Protein AF-A0ABD7HHT3-F1 (afdb_monomer)

Nearest PDB structures (foldseek):
  8saj-assembly1_A  TM=7.761E-01  e=4.685E-16  Mycobacterium phage Adjutor
  8giu-assembly1_E  TM=7.818E-01  e=4.255E-15  Mycobacterium phage Patience
  8saj-assembly1_G  TM=7.677E-01  e=6.281E-15  Mycobacterium phage Adjutor
  8giu-assembly1_G  TM=7.739E-01  e=6.100E-12  Mycobacterium phage Patience
  2fs3-assembly1_A-60  TM=5.285E-01  e=9.103E-02  Byrnievirus HK97

pLDDT: mean 80.89, std 10.07, range [38.22, 91.88]

Radius of gyration: 21.05 Å; Cα contacts (8 Å, |Δi|>4): 328; chains: 1; bounding box: 54×36×63 Å

Organism: NCBI:txid36809

Sequence (177 aa):
MNLIRVKGYGLDSLSQLLILANPVESELIQTWRSGKESRSGGPIAKHDFIPSVKAPPYLQPENIVGQPISGDYYGREVLGSYGPAWLLETSFVPAGYAAVVASGGPNSERNVVGMRELPNTAYQGLRTIPGNFQGYPLIDAFYQRSFGVGVRQRGAAVCLQVTAGSTYTAPTALIPV

Solvent-accessible surface area (backbone atoms only — not comparable to full-atom values): 10580 Å² total; per-residue (Å²): 110,66,80,25,43,80,68,68,34,53,75,49,95,66,31,42,32,37,35,42,19,8,64,76,57,40,58,57,53,62,68,32,38,51,83,34,56,70,40,95,95,41,65,65,30,87,41,46,45,46,60,12,73,69,40,80,93,75,90,70,97,62,85,80,92,69,83,66,48,72,31,60,58,97,89,37,65,27,52,22,31,51,69,84,27,35,36,30,71,37,81,89,38,53,83,56,33,38,36,40,36,24,38,42,55,90,91,31,86,62,16,29,64,37,83,35,80,48,91,53,68,90,44,44,60,82,36,79,43,61,26,94,41,86,92,42,52,74,50,76,45,45,78,46,70,58,74,42,74,43,82,65,31,77,59,23,46,47,80,44,71,67,64,95,65,94,70,88,73,80,87,81,78,76,86,83,133

Structure (mmCIF, N/CA/C/O backbone):
data_AF-A0ABD7HHT3-F1
#
_entry.id   AF-A0ABD7HHT3-F1
#
loop_
_atom_site.group_PDB
_atom_site.id
_atom_site.type_symbol
_atom_site.label_atom_id
_atom_site.label_alt_id
_atom_site.label_comp_id
_atom_site.label_asym_id
_atom_site.label_entity_id
_atom_site.label_seq_id
_atom_site.pdbx_PDB_ins_code
_atom_site.Cartn_x
_atom_site.Cartn_y
_atom_site.Cartn_z
_atom_site.occupancy
_atom_site.B_iso_or_equiv
_atom_site.auth_seq_id
_atom_site.auth_comp_id
_atom_site.auth_asym_id
_atom_site.auth_atom_id
_atom_site.pdbx_PDB_model_num
ATOM 1 N N . MET A 1 1 ? -2.065 2.705 11.630 1.00 76.06 1 MET A N 1
ATOM 2 C CA . MET A 1 1 ? -1.875 4.122 11.224 1.00 76.06 1 MET A CA 1
ATOM 3 C C . MET A 1 1 ? -0.875 4.861 12.110 1.00 76.06 1 MET A C 1
ATOM 5 O O . MET A 1 1 ? 0.132 5.313 11.581 1.00 76.06 1 MET A O 1
ATOM 9 N N . ASN A 1 2 ? -1.072 4.937 13.435 1.00 84.06 2 ASN A N 1
ATOM 10 C CA . ASN A 1 2 ? -0.130 5.639 14.330 1.00 84.06 2 ASN A CA 1
ATOM 11 C C . ASN A 1 2 ? 1.324 5.152 14.219 1.00 84.06 2 ASN A C 1
ATOM 13 O O . ASN A 1 2 ? 2.225 5.977 14.186 1.00 84.06 2 ASN A O 1
ATOM 17 N N . LEU A 1 3 ? 1.555 3.843 14.067 1.00 84.75 3 LEU A N 1
ATOM 18 C CA . LEU A 1 3 ? 2.906 3.280 13.897 1.00 84.75 3 LEU A CA 1
ATOM 19 C C . LEU A 1 3 ? 3.687 3.853 12.699 1.00 84.75 3 LEU A C 1
ATOM 21 O O . LEU A 1 3 ? 4.914 3.873 12.733 1.00 84.75 3 LEU A O 1
ATOM 25 N N . ILE A 1 4 ? 2.985 4.303 11.656 1.00 85.56 4 ILE A N 1
ATOM 26 C CA . ILE A 1 4 ? 3.577 4.926 10.463 1.00 85.56 4 ILE A CA 1
ATOM 27 C C . ILE A 1 4 ? 3.764 6.429 10.708 1.00 85.56 4 ILE A C 1
ATOM 29 O O . ILE A 1 4 ? 4.836 6.977 10.464 1.00 85.56 4 ILE A O 1
ATOM 33 N N . ARG A 1 5 ? 2.743 7.080 11.278 1.00 85.50 5 ARG A N 1
ATOM 34 C CA . ARG A 1 5 ? 2.739 8.525 11.550 1.00 85.50 5 ARG A CA 1
ATOM 35 C C . ARG A 1 5 ? 3.768 8.963 12.585 1.00 85.50 5 ARG A C 1
ATOM 37 O O . ARG A 1 5 ? 4.398 9.993 12.397 1.00 85.50 5 ARG A O 1
ATOM 44 N N . VAL A 1 6 ? 3.997 8.172 13.635 1.00 86.81 6 VAL A N 1
ATOM 45 C CA . VAL A 1 6 ? 5.037 8.453 14.648 1.00 86.81 6 VAL A CA 1
ATOM 46 C C . VAL A 1 6 ? 6.437 8.485 14.023 1.00 86.81 6 VAL A C 1
ATOM 48 O O . VAL A 1 6 ? 7.320 9.169 14.524 1.00 86.81 6 VAL A O 1
ATOM 51 N N . LYS A 1 7 ? 6.634 7.794 12.895 1.00 85.75 7 LYS A N 1
ATOM 52 C CA . LYS A 1 7 ? 7.891 7.791 12.136 1.00 85.75 7 LYS A CA 1
ATOM 53 C C . LYS A 1 7 ? 7.967 8.911 11.089 1.00 85.75 7 LYS A C 1
ATOM 55 O O . LYS A 1 7 ? 8.903 8.929 10.301 1.00 85.75 7 LYS A O 1
ATOM 60 N N . GLY A 1 8 ? 6.989 9.817 11.062 1.00 82.50 8 GLY A N 1
ATOM 61 C CA . GLY A 1 8 ? 6.974 10.983 10.179 1.00 82.50 8 GLY A CA 1
ATOM 62 C C . GLY A 1 8 ? 6.404 10.745 8.778 1.00 82.50 8 GLY A C 1
ATOM 63 O O . GLY A 1 8 ? 6.514 11.632 7.939 1.00 82.50 8 GLY A O 1
ATOM 64 N N . TYR A 1 9 ? 5.792 9.590 8.493 1.00 84.69 9 TYR A N 1
ATOM 65 C CA . TYR A 1 9 ? 5.216 9.307 7.169 1.00 84.69 9 TYR A CA 1
ATOM 66 C C . TYR A 1 9 ? 3.692 9.503 7.146 1.00 84.69 9 TYR A C 1
ATOM 68 O O . TYR A 1 9 ? 2.996 9.169 8.109 1.00 84.69 9 TYR A O 1
ATOM 76 N N . GLY A 1 10 ? 3.154 9.991 6.021 1.00 79.38 10 GLY A N 1
ATOM 77 C CA . GLY A 1 10 ? 1.708 10.198 5.851 1.00 79.38 10 GLY A CA 1
ATOM 78 C C . GLY A 1 10 ? 1.160 11.403 6.629 1.00 79.38 10 GLY A C 1
ATOM 79 O O . GLY A 1 10 ? 0.022 11.351 7.110 1.00 79.38 10 GLY A O 1
ATOM 80 N N . LEU A 1 11 ? 2.006 12.421 6.831 1.00 80.00 11 LEU A N 1
ATOM 81 C CA . LEU A 1 11 ? 1.696 13.674 7.532 1.00 80.00 11 LEU A CA 1
ATOM 82 C C . LEU A 1 11 ? 1.718 14.897 6.605 1.00 80.00 11 LEU A C 1
ATOM 84 O O . LEU A 1 11 ? 1.135 15.923 6.938 1.00 80.00 11 LEU A O 1
ATOM 88 N N . ASP A 1 12 ? 2.388 14.801 5.459 1.00 77.44 12 ASP A N 1
ATOM 89 C CA . ASP A 1 12 ? 2.531 15.905 4.517 1.00 77.44 12 ASP A CA 1
ATOM 90 C C . ASP A 1 12 ? 1.368 15.954 3.531 1.00 77.44 12 ASP A C 1
ATOM 92 O O . ASP A 1 12 ? 0.820 14.915 3.167 1.00 77.44 12 ASP A O 1
ATOM 96 N N . SER A 1 13 ? 1.078 17.148 3.011 1.00 71.88 13 SER A N 1
ATOM 97 C CA . SER A 1 13 ? -0.006 17.397 2.044 1.00 71.88 13 SER A CA 1
ATOM 98 C C . SER A 1 13 ? 0.089 16.552 0.759 1.00 71.88 13 SER A C 1
ATOM 100 O O . SER A 1 13 ? -0.922 16.196 0.165 1.00 71.88 13 SER A O 1
ATOM 102 N N . LEU A 1 14 ? 1.305 16.179 0.343 1.00 75.88 14 LEU A N 1
ATOM 103 C CA . LEU A 1 14 ? 1.543 15.338 -0.841 1.00 75.88 14 LEU A CA 1
ATOM 104 C C . LEU A 1 14 ? 1.592 13.835 -0.526 1.00 75.88 14 LEU A C 1
ATOM 106 O O . LEU A 1 14 ? 1.754 13.016 -1.429 1.00 75.88 14 LEU A O 1
ATOM 110 N N . SER A 1 15 ? 1.512 13.464 0.752 1.00 84.00 15 SER A N 1
ATOM 111 C CA . SER A 1 15 ? 1.597 12.077 1.194 1.00 84.00 15 SER A CA 1
ATOM 112 C C . SER A 1 15 ? 0.220 11.534 1.540 1.00 84.00 15 SER A C 1
ATOM 114 O O . SER A 1 15 ? -0.538 12.167 2.267 1.00 84.00 15 SER A O 1
ATOM 116 N N . GLN A 1 16 ? -0.072 10.329 1.064 1.00 87.69 16 GLN A N 1
ATOM 117 C CA . GLN A 1 16 ? -1.332 9.652 1.306 1.00 87.69 16 GLN A CA 1
ATOM 118 C C . GLN A 1 16 ? -1.105 8.287 1.950 1.00 87.69 16 GLN A C 1
ATOM 120 O O . GLN A 1 16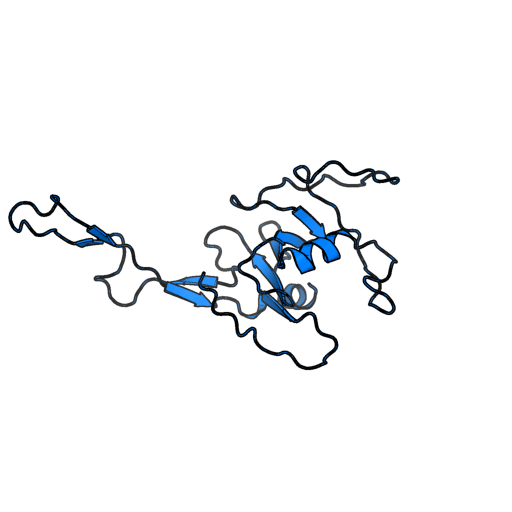 ? -0.208 7.533 1.563 1.00 87.69 16 GLN A O 1
ATOM 125 N N . LEU A 1 17 ? -1.918 7.974 2.959 1.00 89.75 17 LEU A N 1
ATOM 126 C CA . LEU A 1 17 ? -1.953 6.647 3.566 1.00 89.75 17 LEU A CA 1
ATOM 127 C C . LEU A 1 17 ? -2.906 5.764 2.767 1.00 89.75 17 LEU A C 1
ATOM 129 O O . LEU A 1 17 ? -4.048 6.139 2.515 1.00 89.75 17 LEU A O 1
ATOM 133 N N . LEU A 1 18 ? -2.440 4.578 2.405 1.00 90.25 18 LEU A N 1
ATOM 134 C CA . LEU A 1 18 ? -3.183 3.594 1.633 1.00 90.25 18 LEU A CA 1
ATOM 135 C C . LEU A 1 18 ? -3.300 2.320 2.464 1.00 90.25 18 LEU A C 1
ATOM 137 O O . LEU A 1 18 ? -2.309 1.841 3.016 1.00 90.25 18 LEU A O 1
ATOM 141 N N . ILE A 1 19 ? -4.506 1.784 2.559 1.00 91.50 19 ILE A N 1
ATOM 142 C CA . ILE A 1 19 ? -4.802 0.462 3.095 1.00 91.50 19 ILE A CA 1
ATOM 143 C C . ILE A 1 19 ? -4.972 -0.448 1.885 1.00 91.50 19 ILE A C 1
ATOM 145 O O . ILE A 1 19 ? -5.865 -0.232 1.077 1.00 91.50 19 ILE A O 1
ATOM 149 N N . LEU A 1 20 ? -4.107 -1.445 1.768 1.00 90.81 20 LEU A N 1
ATOM 150 C CA . LEU A 1 20 ? -4.189 -2.515 0.788 1.00 90.81 20 LEU A CA 1
ATOM 151 C C . LEU A 1 20 ? -4.775 -3.734 1.493 1.00 90.81 20 LEU A C 1
ATOM 153 O O . LEU A 1 20 ? -4.152 -4.272 2.414 1.00 90.81 20 LEU A O 1
ATOM 157 N N . ALA A 1 21 ? -5.963 -4.147 1.078 1.00 91.00 21 ALA A N 1
ATOM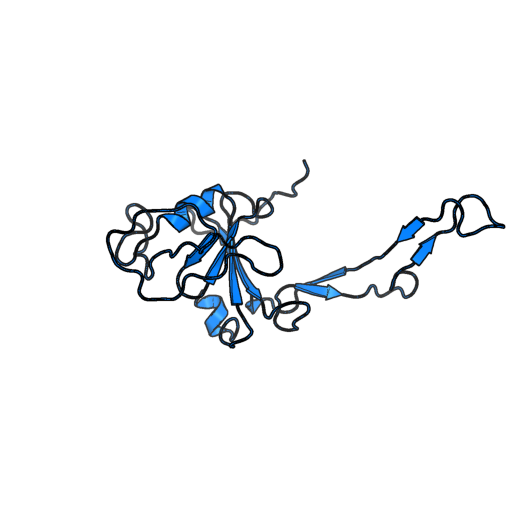 158 C CA . ALA A 1 21 ? -6.657 -5.295 1.644 1.00 91.00 21 ALA A CA 1
ATOM 159 C C . ALA A 1 21 ? -7.151 -6.218 0.528 1.00 91.00 21 ALA A C 1
ATOM 161 O O . ALA A 1 21 ? -7.425 -5.771 -0.587 1.00 91.00 21 ALA A O 1
ATOM 162 N N . ASN A 1 22 ? -7.255 -7.504 0.839 1.00 89.75 22 ASN A N 1
ATOM 163 C CA . ASN A 1 22 ? -7.961 -8.457 -0.007 1.00 89.75 22 ASN A CA 1
ATOM 164 C C . ASN A 1 22 ? -9.479 -8.164 0.039 1.00 89.75 22 ASN A C 1
ATOM 166 O O . ASN A 1 22 ? -9.936 -7.591 1.033 1.00 89.75 22 ASN A O 1
ATOM 170 N N . PRO A 1 23 ? -10.262 -8.541 -0.991 1.00 87.44 23 PRO A N 1
ATOM 171 C CA . PRO A 1 23 ? -11.715 -8.353 -0.997 1.00 87.44 23 PRO A CA 1
ATOM 172 C C . PRO A 1 23 ? -12.432 -8.808 0.285 1.00 87.44 23 PRO A C 1
ATOM 174 O O . PRO A 1 23 ? -13.296 -8.097 0.790 1.00 87.44 23 PRO A O 1
ATOM 177 N N . VAL A 1 24 ? -12.017 -9.932 0.882 1.00 87.56 24 VAL A N 1
ATOM 178 C CA . VAL A 1 24 ? -12.639 -10.462 2.111 1.00 87.56 24 VAL A CA 1
ATOM 179 C C . VAL A 1 24 ? -12.493 -9.484 3.284 1.00 87.56 24 VAL A C 1
ATOM 181 O O . VAL A 1 24 ? -13.455 -9.169 3.982 1.00 87.56 24 VAL A O 1
ATOM 184 N N . GLU A 1 25 ? -11.287 -8.965 3.508 1.00 86.75 25 GLU A N 1
ATOM 185 C CA . GLU A 1 25 ? -11.029 -7.970 4.550 1.00 86.75 25 GLU A CA 1
ATOM 186 C C . GLU A 1 25 ? -11.585 -6.589 4.187 1.00 86.75 25 GLU A C 1
ATOM 188 O O . GLU A 1 25 ? -11.992 -5.842 5.077 1.00 86.75 25 GLU A O 1
ATOM 193 N N . SER A 1 26 ? -11.607 -6.247 2.898 1.00 86.12 26 SER A N 1
ATOM 194 C CA . SER A 1 26 ? -12.157 -4.995 2.373 1.00 86.12 26 SER A CA 1
ATOM 195 C C . SER A 1 26 ? -13.629 -4.842 2.755 1.00 86.12 26 SER A C 1
ATOM 197 O O . SER A 1 26 ? -13.994 -3.828 3.351 1.00 86.12 26 SER A O 1
ATOM 199 N N . GLU A 1 27 ? -14.454 -5.864 2.514 1.00 85.62 27 GLU A N 1
ATOM 200 C CA . GLU A 1 27 ? -15.875 -5.860 2.885 1.00 85.62 27 GLU A CA 1
ATOM 201 C C . GLU A 1 27 ? -16.074 -5.640 4.390 1.00 85.62 27 GLU A C 1
ATOM 203 O O . GLU A 1 27 ? -16.906 -4.832 4.803 1.00 85.62 27 GLU A O 1
ATOM 208 N N . LEU A 1 28 ? -15.259 -6.287 5.230 1.00 85.75 28 LEU A N 1
ATOM 209 C CA . LEU A 1 28 ? -15.322 -6.106 6.682 1.00 85.75 28 LEU A CA 1
ATOM 210 C C . LEU A 1 28 ? -14.975 -4.672 7.102 1.00 85.75 28 LEU A C 1
ATOM 212 O O . LEU A 1 28 ? -15.664 -4.099 7.948 1.00 85.75 28 LEU A O 1
ATOM 216 N N . ILE A 1 29 ? -13.939 -4.076 6.505 1.00 84.62 29 ILE A N 1
ATOM 217 C CA . ILE A 1 29 ? -13.523 -2.693 6.786 1.00 84.62 29 ILE A CA 1
ATOM 218 C C . ILE A 1 29 ? -14.637 -1.706 6.425 1.00 84.62 29 ILE A C 1
ATOM 220 O O . ILE A 1 29 ? -14.874 -0.751 7.168 1.00 84.62 29 ILE A O 1
ATOM 224 N N . GLN A 1 30 ? -15.355 -1.953 5.328 1.00 85.00 30 GLN A N 1
ATOM 225 C CA . GLN A 1 30 ? -16.457 -1.098 4.883 1.00 85.00 30 GLN A CA 1
ATOM 226 C C . GLN A 1 30 ? -17.632 -1.052 5.875 1.00 85.00 30 GLN A C 1
ATOM 228 O O . GLN A 1 30 ? -18.412 -0.101 5.860 1.00 85.00 30 GLN A O 1
ATOM 233 N N . THR A 1 31 ? -17.754 -2.032 6.779 1.00 84.00 31 THR A N 1
ATOM 234 C CA . THR A 1 31 ? -18.823 -2.051 7.797 1.00 84.00 31 THR A CA 1
ATOM 235 C C . THR A 1 31 ? -18.511 -1.235 9.054 1.00 84.00 31 THR A C 1
ATOM 237 O O . THR A 1 31 ? -19.382 -1.065 9.912 1.00 84.00 31 THR A O 1
ATOM 240 N N . TRP A 1 32 ? -17.282 -0.730 9.202 1.00 85.06 32 TRP A N 1
ATOM 241 C CA . TRP A 1 32 ? -16.850 -0.062 10.427 1.00 85.06 32 TRP A CA 1
ATOM 242 C C . TRP A 1 32 ? -17.563 1.267 10.668 1.00 85.06 32 TRP A C 1
ATOM 244 O O . TRP A 1 32 ? -17.632 2.132 9.793 1.00 85.06 32 TRP A O 1
ATOM 254 N N . ARG A 1 33 ? -18.034 1.439 11.909 1.00 81.06 33 ARG A N 1
ATOM 255 C CA . ARG A 1 33 ? -18.671 2.664 12.396 1.00 81.06 33 ARG A CA 1
ATOM 256 C C . ARG A 1 33 ? -18.050 3.146 13.699 1.00 81.06 33 ARG A C 1
ATOM 258 O O . ARG A 1 33 ? -17.776 2.343 14.591 1.00 81.06 33 ARG A O 1
ATOM 265 N N . SER A 1 34 ? -17.876 4.452 13.821 1.00 80.69 34 SER A N 1
ATOM 266 C CA . SER A 1 34 ? -17.356 5.134 14.995 1.00 80.69 34 SER A CA 1
ATOM 267 C C . SER A 1 34 ? -18.164 4.769 16.239 1.00 80.69 34 SER A C 1
ATOM 269 O O . SER A 1 34 ? -19.395 4.727 16.229 1.00 80.69 34 SER A O 1
ATOM 271 N N . GLY A 1 35 ? -17.465 4.446 17.326 1.00 79.38 35 GLY A N 1
ATOM 272 C CA . GLY A 1 35 ? -18.094 4.081 18.596 1.00 79.38 35 GLY A CA 1
ATOM 273 C C . GLY A 1 35 ? -18.730 2.685 18.625 1.00 79.38 35 GLY A C 1
ATOM 274 O O . GLY A 1 35 ? -19.292 2.306 19.653 1.00 79.38 35 GLY A O 1
ATOM 275 N N . LYS A 1 36 ? -18.631 1.897 17.546 1.00 83.25 36 LYS A N 1
ATOM 276 C CA . LYS A 1 36 ? -19.029 0.483 17.515 1.00 83.25 36 LYS A CA 1
ATOM 277 C C . LYS A 1 36 ? -17.804 -0.422 17.501 1.00 83.25 36 LYS A C 1
ATOM 279 O O . LYS A 1 36 ? -16.726 -0.041 17.046 1.00 83.25 36 LYS A O 1
ATOM 284 N N . GLU A 1 37 ? -17.961 -1.626 18.036 1.00 83.00 37 GLU A N 1
ATOM 285 C CA . GLU A 1 37 ? -16.908 -2.635 17.975 1.00 83.00 37 GLU A CA 1
ATOM 286 C C . GLU A 1 37 ? -16.723 -3.098 16.524 1.00 83.00 37 GLU A C 1
ATOM 288 O O . GLU A 1 37 ? -17.695 -3.421 15.843 1.00 83.00 37 GLU A O 1
ATOM 293 N N . SER A 1 38 ? -15.477 -3.162 16.045 1.00 73.75 38 SER A N 1
ATOM 294 C CA . SER A 1 38 ? -15.166 -3.635 14.683 1.00 73.75 38 SER A CA 1
ATOM 295 C C . SER A 1 38 ? -15.487 -5.121 14.458 1.00 73.75 38 SER A C 1
ATOM 297 O O . SER A 1 38 ? -15.496 -5.592 13.325 1.00 73.75 38 SER A O 1
ATOM 299 N N . ARG A 1 39 ? -15.686 -5.871 15.544 1.00 74.88 39 ARG A N 1
ATOM 300 C CA . ARG A 1 39 ? -16.154 -7.262 15.617 1.00 74.88 39 ARG A CA 1
ATOM 301 C C . ARG A 1 39 ? -16.681 -7.496 17.031 1.00 74.88 39 ARG A C 1
ATOM 303 O O . ARG A 1 39 ? -16.290 -6.754 17.922 1.00 74.88 39 ARG A O 1
ATOM 310 N N . SER A 1 40 ? -17.473 -8.539 17.264 1.00 76.44 40 SER A N 1
ATOM 311 C CA . SER A 1 40 ? -17.917 -8.895 18.624 1.00 76.44 40 SER A CA 1
ATOM 312 C C . SER A 1 40 ? -16.722 -9.043 19.582 1.00 76.44 40 SER A C 1
ATOM 314 O O . SER A 1 40 ? -15.832 -9.863 19.330 1.00 76.44 40 SER A O 1
ATOM 316 N N . GLY A 1 41 ? -16.681 -8.243 20.653 1.00 76.38 41 GLY A N 1
ATOM 317 C CA . GLY A 1 41 ? -15.571 -8.190 21.616 1.00 76.38 41 GLY A CA 1
ATOM 318 C C . GLY A 1 41 ? -14.272 -7.613 21.039 1.00 76.38 41 GLY A C 1
ATOM 319 O O . GLY A 1 41 ? -13.176 -7.902 21.524 1.00 76.38 41 GLY A O 1
ATOM 320 N N . GLY A 1 42 ? -14.374 -6.876 19.935 1.00 71.69 42 GLY A N 1
ATOM 321 C CA . GLY A 1 42 ? -13.268 -6.249 19.229 1.00 71.69 42 GLY A CA 1
ATOM 322 C C . GLY A 1 42 ? -12.970 -4.829 19.710 1.00 71.69 42 GLY A C 1
ATOM 323 O O . GLY A 1 42 ? -13.704 -4.259 20.513 1.00 71.69 42 GLY A O 1
ATOM 324 N N . PRO A 1 43 ? -11.892 -4.213 19.197 1.00 78.56 43 PRO A N 1
ATOM 325 C CA . PRO A 1 43 ? -11.617 -2.811 19.469 1.00 78.56 43 PRO A CA 1
ATOM 326 C C . PRO A 1 43 ? -12.749 -1.921 18.937 1.00 78.56 43 PRO A C 1
ATOM 328 O O . PRO A 1 43 ? -13.307 -2.172 17.867 1.00 78.56 43 PRO A O 1
ATOM 331 N N . ILE A 1 44 ? -13.055 -0.860 19.682 1.00 84.69 44 ILE A N 1
ATOM 332 C CA . ILE A 1 44 ? -14.007 0.172 19.265 1.00 84.69 44 ILE A CA 1
ATOM 333 C C . ILE A 1 44 ? -13.375 0.991 18.134 1.00 84.69 44 ILE A C 1
ATOM 335 O O . ILE A 1 44 ? -12.272 1.533 18.285 1.00 84.69 44 ILE A O 1
ATOM 339 N N . ALA A 1 45 ? -14.066 1.081 16.998 1.00 81.12 45 ALA A N 1
ATOM 340 C CA . ALA A 1 45 ? -13.620 1.876 15.865 1.00 81.12 45 ALA A CA 1
ATOM 341 C C . ALA A 1 45 ? -13.658 3.374 16.207 1.00 81.12 45 ALA A C 1
ATOM 343 O O . ALA A 1 45 ? -14.598 3.878 16.823 1.00 81.12 45 ALA A O 1
ATOM 344 N N . LYS A 1 46 ? -12.600 4.092 15.810 1.00 82.50 46 LYS A N 1
ATOM 345 C CA . LYS A 1 46 ? -12.435 5.533 16.085 1.00 82.50 46 LYS A CA 1
ATOM 346 C C . LYS A 1 46 ? -13.044 6.431 15.013 1.00 82.50 46 LYS A C 1
ATOM 348 O O . LYS A 1 46 ? -13.241 7.616 15.254 1.00 82.50 46 LYS A O 1
ATOM 353 N N . HIS A 1 47 ? -13.231 5.887 13.819 1.00 81.50 47 HIS A N 1
ATOM 354 C CA . HIS A 1 47 ? -13.711 6.602 12.650 1.00 81.50 47 HIS A CA 1
ATOM 355 C C . HIS A 1 47 ? -14.819 5.781 12.000 1.00 81.50 47 HIS A C 1
ATOM 357 O O . HIS A 1 47 ? -14.872 4.564 12.178 1.00 81.50 47 HIS A O 1
ATOM 363 N N . ASP A 1 48 ? -15.676 6.447 11.242 1.00 80.75 48 ASP A N 1
ATOM 364 C CA . ASP A 1 48 ? -16.578 5.793 10.304 1.00 80.75 48 ASP A CA 1
ATOM 365 C C . ASP A 1 48 ? -15.848 5.526 8.989 1.00 80.75 48 ASP A C 1
ATOM 367 O O . ASP A 1 48 ? -14.961 6.291 8.586 1.00 80.75 48 ASP A O 1
ATOM 371 N N . PHE A 1 49 ? -16.208 4.433 8.319 1.00 82.50 49 PHE A N 1
ATOM 372 C CA . PHE A 1 49 ? -15.828 4.249 6.928 1.00 82.50 49 PHE A CA 1
ATOM 373 C C . PHE A 1 49 ? -16.688 5.152 6.037 1.00 82.50 49 PHE A C 1
ATOM 375 O O . PHE A 1 49 ? -17.918 5.108 6.088 1.00 82.50 49 PHE A O 1
ATOM 382 N N . ILE A 1 50 ? -16.032 5.971 5.215 1.00 82.31 50 ILE A N 1
ATOM 383 C CA . ILE A 1 50 ? -16.685 6.864 4.260 1.00 82.31 50 ILE A CA 1
ATOM 384 C C . ILE A 1 50 ? -16.369 6.341 2.858 1.00 82.31 50 ILE A C 1
ATOM 386 O O . ILE A 1 50 ? -15.238 6.481 2.392 1.00 82.31 50 ILE A O 1
ATOM 390 N N . PRO A 1 51 ? -17.327 5.724 2.165 1.00 80.88 51 PRO A N 1
ATOM 391 C CA . PRO A 1 51 ? -17.108 5.240 0.806 1.00 80.88 51 PRO A CA 1
ATOM 392 C C . PRO A 1 51 ? -16.890 6.397 -0.183 1.00 80.88 51 PRO A C 1
ATOM 394 O O . PRO A 1 51 ? -17.288 7.544 0.042 1.00 80.88 51 PRO A O 1
ATOM 397 N N . SER A 1 52 ? -16.214 6.088 -1.284 1.00 79.06 52 SER A N 1
ATOM 398 C CA . SER A 1 52 ? -15.872 7.046 -2.334 1.00 79.06 52 SER A CA 1
ATOM 399 C C . SER A 1 52 ? -17.078 7.413 -3.211 1.00 79.06 52 SER A C 1
ATOM 401 O O . SER A 1 52 ? -18.068 6.692 -3.262 1.00 79.06 52 SER A O 1
ATOM 403 N N . VAL A 1 53 ? -16.963 8.508 -3.973 1.00 70.38 53 VAL A N 1
ATOM 404 C CA . VAL A 1 53 ? -17.937 8.940 -4.995 1.00 70.38 53 VAL A CA 1
ATOM 405 C C . VAL A 1 53 ? -18.239 7.851 -6.034 1.00 70.38 53 VAL A C 1
ATOM 407 O O . VAL A 1 53 ? -19.333 7.834 -6.589 1.00 70.38 53 VAL A O 1
ATOM 410 N N . LYS A 1 54 ? -17.281 6.958 -6.318 1.00 66.88 54 LYS A N 1
ATOM 411 C CA . LYS A 1 54 ? -17.465 5.855 -7.278 1.00 66.88 54 LYS A CA 1
ATOM 412 C C . LYS A 1 54 ? -18.090 4.597 -6.678 1.00 66.88 54 LYS A C 1
ATOM 414 O O . LYS A 1 54 ? -18.501 3.720 -7.432 1.00 66.88 54 LYS A O 1
ATOM 419 N N . ALA A 1 55 ? -18.156 4.502 -5.352 1.00 62.97 55 ALA A N 1
ATOM 420 C CA . ALA A 1 55 ? -18.749 3.347 -4.702 1.00 62.97 55 ALA A CA 1
ATOM 421 C C . ALA A 1 55 ? -20.263 3.284 -4.990 1.00 62.97 55 ALA A C 1
ATOM 423 O O . ALA A 1 55 ? -20.890 4.327 -5.212 1.00 62.97 55 ALA A O 1
ATOM 424 N N . PRO A 1 56 ? -20.874 2.084 -4.974 1.00 61.38 56 PRO A N 1
ATOM 425 C CA . PRO A 1 56 ? -22.311 1.932 -5.166 1.00 61.38 56 PRO A CA 1
ATOM 426 C C . PRO A 1 56 ? -23.115 2.838 -4.218 1.00 61.38 56 PRO A C 1
ATOM 428 O O . PRO A 1 56 ? -22.725 2.985 -3.058 1.00 61.38 56 PRO A O 1
ATOM 431 N N . PRO A 1 57 ? -24.243 3.426 -4.661 1.00 54.09 57 PRO A N 1
ATOM 432 C CA . PRO A 1 57 ? -25.073 4.267 -3.807 1.00 54.09 57 PRO A CA 1
ATOM 433 C C . PRO A 1 57 ? -25.545 3.508 -2.563 1.00 54.09 57 PRO A C 1
ATOM 435 O O . PRO A 1 57 ? -26.088 2.409 -2.661 1.00 54.09 57 PRO A O 1
ATOM 438 N N . TYR A 1 58 ? -25.383 4.112 -1.391 1.00 58.47 58 TYR A N 1
ATOM 439 C CA . TYR A 1 58 ? -25.823 3.564 -0.110 1.00 58.47 58 TYR A CA 1
ATOM 440 C C . TYR A 1 58 ? -26.611 4.636 0.654 1.00 58.47 58 TYR A C 1
ATOM 442 O O . TYR A 1 58 ? -26.379 5.836 0.510 1.00 58.47 58 TYR A O 1
ATOM 450 N N . LEU A 1 59 ? -27.568 4.202 1.472 1.00 54.25 59 LEU A N 1
ATOM 451 C CA . LEU A 1 59 ? -28.386 5.093 2.293 1.00 54.25 59 LEU A CA 1
ATOM 452 C C . LEU A 1 59 ? -27.687 5.316 3.638 1.00 54.25 59 LEU A C 1
ATOM 454 O O . LEU A 1 59 ? -27.664 4.420 4.483 1.00 54.25 59 LEU A O 1
ATOM 458 N N . GLN A 1 60 ? -27.117 6.502 3.849 1.00 59.41 60 GLN A N 1
ATOM 459 C CA . GLN A 1 60 ? -26.696 6.943 5.179 1.00 59.41 60 GLN A CA 1
ATOM 460 C C . GLN A 1 60 ? -27.837 7.743 5.835 1.00 59.41 60 GLN A C 1
ATOM 462 O O . GLN A 1 60 ? -28.316 8.705 5.237 1.00 59.41 60 GLN A O 1
ATOM 467 N N . PRO A 1 61 ? -28.291 7.369 7.049 1.00 61.09 61 PRO A N 1
ATOM 468 C CA . PRO A 1 61 ? -29.306 8.128 7.784 1.00 61.09 61 PRO A CA 1
ATOM 469 C C . PRO A 1 61 ? -28.775 9.443 8.380 1.00 61.09 61 PRO A C 1
ATOM 471 O O . PRO A 1 61 ? -29.559 10.229 8.904 1.00 61.09 61 PRO A O 1
ATOM 474 N N . GLU A 1 62 ? -27.469 9.703 8.291 1.00 56.69 62 GLU A N 1
ATOM 475 C CA . GLU A 1 62 ? -26.820 10.892 8.839 1.00 56.69 62 GLU A CA 1
ATOM 476 C C . GLU A 1 62 ? -26.008 11.599 7.749 1.00 56.69 62 GLU A C 1
ATOM 478 O O . GLU A 1 62 ? -25.357 10.969 6.917 1.00 56.69 62 GLU A O 1
ATOM 483 N N . ASN A 1 63 ? -26.110 12.925 7.716 1.00 57.72 63 ASN A N 1
ATOM 484 C CA . ASN A 1 63 ? -25.553 13.777 6.672 1.00 57.72 63 ASN A CA 1
ATOM 485 C C . ASN A 1 63 ? -24.012 13.720 6.676 1.00 57.72 63 ASN A C 1
ATOM 487 O O . ASN A 1 63 ? -23.390 13.901 7.723 1.00 57.72 63 ASN A O 1
ATOM 491 N N . ILE A 1 64 ? -23.385 13.524 5.514 1.00 55.28 64 ILE A N 1
ATOM 492 C CA . ILE A 1 64 ? -21.919 13.483 5.394 1.00 55.28 64 ILE A CA 1
ATOM 493 C C . ILE A 1 64 ? -21.352 14.891 5.631 1.00 55.28 64 ILE A C 1
ATOM 495 O O . ILE A 1 64 ? -21.576 15.804 4.838 1.00 55.28 64 ILE A O 1
ATOM 499 N N . VAL A 1 65 ? -20.569 15.074 6.697 1.00 53.72 65 VAL A N 1
ATOM 500 C CA . VAL A 1 65 ? -19.786 16.301 6.928 1.00 53.72 65 VAL A CA 1
ATOM 501 C C . VAL A 1 65 ? -18.393 16.114 6.317 1.00 53.72 65 VAL A C 1
ATOM 503 O O . VAL A 1 65 ? -17.448 15.719 6.994 1.00 53.72 65 VAL A O 1
ATOM 506 N N . GLY A 1 66 ? -18.267 16.351 5.009 1.00 57.84 66 GLY A N 1
ATOM 507 C CA . GLY A 1 66 ? -16.993 16.279 4.281 1.00 57.84 66 GLY A CA 1
ATOM 508 C C . GLY A 1 66 ? -17.169 16.053 2.779 1.00 57.84 66 GLY A C 1
ATOM 509 O O . GLY A 1 66 ? -18.211 15.579 2.336 1.00 57.84 66 GLY A O 1
ATOM 510 N N . GLN A 1 67 ? -16.155 16.395 1.977 1.00 60.53 67 GLN A N 1
ATOM 511 C CA . GLN A 1 67 ? -16.146 16.020 0.561 1.00 60.53 67 GLN A CA 1
ATOM 512 C C . GLN A 1 67 ? -15.756 14.539 0.428 1.00 60.53 67 GLN A C 1
ATOM 514 O O . GLN A 1 67 ? -14.673 14.165 0.891 1.00 60.53 67 GLN A O 1
ATOM 519 N N . PRO A 1 68 ? -16.598 13.689 -0.189 1.00 65.25 68 PRO A N 1
ATOM 520 C CA . PRO A 1 68 ? -16.224 12.315 -0.496 1.00 65.25 68 PRO A CA 1
ATOM 521 C C . PRO A 1 68 ? -15.011 12.300 -1.433 1.00 65.25 68 PRO A C 1
ATOM 523 O O . PRO A 1 68 ? -14.858 13.152 -2.310 1.00 65.25 68 PRO A O 1
ATOM 526 N N . ILE A 1 69 ? -14.120 11.335 -1.227 1.00 68.25 69 ILE A N 1
ATOM 527 C CA . ILE A 1 69 ? -12.856 11.256 -1.962 1.00 68.25 69 ILE A CA 1
ATOM 528 C C . ILE A 1 69 ? -13.115 10.843 -3.407 1.00 68.25 69 ILE A C 1
ATOM 530 O O . ILE A 1 69 ? -13.930 9.954 -3.671 1.00 68.25 69 ILE A O 1
ATOM 534 N N . SER A 1 70 ? -12.387 11.472 -4.332 1.00 65.88 70 SER A N 1
ATOM 535 C CA . SER A 1 70 ? -12.346 11.072 -5.739 1.00 65.88 70 SER A CA 1
ATOM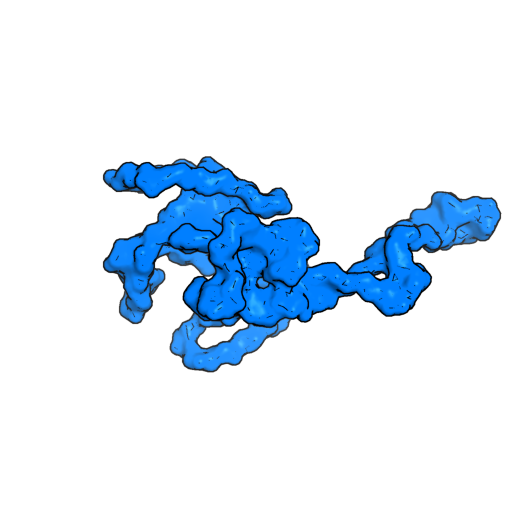 536 C C . SER A 1 70 ? -11.914 9.608 -5.845 1.00 65.88 70 SER A C 1
ATOM 538 O O . SER A 1 70 ? -10.884 9.230 -5.296 1.00 65.88 70 SER A O 1
ATOM 540 N N . GLY A 1 71 ? -12.705 8.779 -6.522 1.00 70.81 71 GLY A N 1
ATOM 541 C CA . GLY A 1 71 ? -12.557 7.318 -6.503 1.00 70.81 71 GLY A CA 1
ATOM 542 C C . GLY A 1 71 ? -11.356 6.740 -7.236 1.00 70.81 71 GLY A C 1
ATOM 543 O O . GLY A 1 71 ? -11.361 5.545 -7.498 1.00 70.81 71 GLY A O 1
ATOM 544 N N . ASP A 1 72 ? -10.340 7.542 -7.558 1.00 78.06 72 ASP A N 1
ATOM 545 C CA . ASP A 1 72 ? -9.123 7.073 -8.213 1.00 78.06 72 ASP A CA 1
ATOM 546 C C . ASP A 1 72 ? -7.859 7.570 -7.509 1.00 78.06 72 ASP A C 1
ATOM 548 O O . ASP A 1 72 ? -7.675 8.763 -7.262 1.00 78.06 72 ASP A O 1
ATOM 552 N N . TYR A 1 73 ? -6.921 6.651 -7.297 1.00 79.81 73 TYR A N 1
ATOM 553 C CA . TYR A 1 73 ? -5.544 6.936 -6.919 1.00 79.81 73 TYR A CA 1
ATOM 554 C C . TYR A 1 73 ? -4.592 6.334 -7.955 1.00 79.81 73 TYR A C 1
ATOM 556 O O . TYR A 1 73 ? -4.386 5.123 -7.999 1.00 79.81 73 TYR A O 1
ATOM 564 N N . TYR A 1 74 ? -4.023 7.181 -8.821 1.00 79.69 74 TYR A N 1
ATOM 565 C CA . TYR A 1 74 ? -3.096 6.786 -9.897 1.00 79.69 74 TYR A CA 1
ATOM 566 C C . TYR A 1 74 ? -3.584 5.594 -10.747 1.00 79.69 74 TYR A C 1
ATOM 568 O O . TYR A 1 74 ? -2.824 4.672 -11.040 1.00 79.69 74 TYR A O 1
ATOM 576 N N . GLY A 1 75 ? -4.864 5.612 -11.136 1.00 76.88 75 GLY A N 1
ATOM 577 C CA . GLY A 1 75 ? -5.481 4.565 -11.961 1.00 76.88 75 GLY A CA 1
ATOM 578 C C . GLY A 1 75 ? -5.910 3.312 -11.192 1.00 76.88 75 GLY A C 1
ATOM 579 O O . GLY A 1 75 ? -6.262 2.310 -11.810 1.00 76.88 75 GLY A O 1
ATOM 580 N N . ARG A 1 76 ? -5.870 3.344 -9.854 1.00 79.94 76 ARG A N 1
ATOM 581 C CA . ARG A 1 76 ? -6.489 2.338 -8.987 1.00 79.94 76 ARG A CA 1
ATOM 582 C C . ARG A 1 76 ? -7.747 2.898 -8.360 1.00 79.94 76 ARG A C 1
ATOM 584 O O . ARG A 1 76 ? -7.733 4.023 -7.867 1.00 79.94 76 ARG A O 1
ATOM 591 N N . GLU A 1 77 ? -8.791 2.088 -8.353 1.00 83.19 77 GLU A N 1
ATOM 592 C CA . GLU A 1 77 ? -10.039 2.437 -7.698 1.00 83.19 77 GLU A CA 1
ATOM 593 C C . GLU A 1 77 ? -9.843 2.513 -6.180 1.00 83.19 77 GLU A C 1
ATOM 595 O O . GLU A 1 77 ? -9.200 1.657 -5.566 1.00 83.19 77 GLU A O 1
ATOM 600 N N . VAL A 1 78 ? -10.380 3.576 -5.590 1.00 86.19 78 VAL A N 1
ATOM 601 C CA . VAL A 1 78 ? -10.416 3.788 -4.145 1.00 86.19 78 VAL A CA 1
ATOM 602 C C . VAL A 1 78 ? -11.845 3.556 -3.691 1.00 86.19 78 VAL A C 1
ATOM 604 O O . VAL A 1 78 ? -12.739 4.318 -4.050 1.00 86.19 78 VAL A O 1
ATOM 607 N N . LEU A 1 79 ? -12.056 2.536 -2.863 1.00 85.19 79 LEU A N 1
ATOM 608 C CA . LEU A 1 79 ? -13.393 2.184 -2.381 1.00 85.19 79 LEU A CA 1
ATOM 609 C C . LEU A 1 79 ? -13.920 3.194 -1.359 1.00 85.19 79 LEU A C 1
ATOM 611 O O . LEU A 1 79 ? -15.121 3.439 -1.271 1.00 85.19 79 LEU A O 1
ATOM 615 N N . GLY A 1 80 ? -13.025 3.820 -0.595 1.00 86.38 80 GLY A N 1
ATOM 616 C CA . GLY A 1 80 ? -13.379 4.836 0.390 1.00 86.38 80 GLY A CA 1
ATOM 617 C C . GLY A 1 80 ? -12.218 5.238 1.282 1.00 86.38 80 GLY A C 1
ATOM 618 O O . GLY A 1 80 ? -11.068 4.860 1.049 1.00 86.38 80 GLY A O 1
ATOM 619 N N . SER A 1 81 ? -12.520 5.995 2.330 1.00 85.81 81 SER A N 1
ATOM 620 C CA . SER A 1 81 ? -11.598 6.314 3.409 1.00 85.81 81 SER A CA 1
ATOM 621 C C . SER A 1 81 ? -12.015 5.730 4.740 1.00 85.81 81 SER A C 1
ATOM 623 O O . SER A 1 81 ? -13.186 5.623 5.091 1.00 85.81 81 SER A O 1
ATOM 625 N N . TYR A 1 82 ? -10.992 5.440 5.532 1.00 85.25 82 TYR A N 1
ATOM 626 C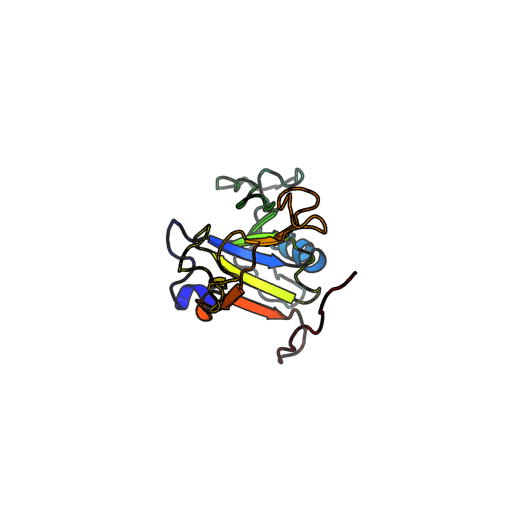 CA . TYR A 1 82 ? -11.111 5.209 6.955 1.00 85.25 82 TYR A CA 1
ATOM 627 C C . TYR A 1 82 ? -10.178 6.180 7.682 1.00 85.25 82 TYR A C 1
ATOM 629 O O . TYR A 1 82 ? -8.948 6.032 7.666 1.00 85.25 82 TYR A O 1
ATOM 637 N N . GLY A 1 83 ? -10.761 7.225 8.274 1.00 84.81 83 GLY A N 1
ATOM 638 C CA . GLY A 1 83 ? -10.005 8.362 8.796 1.00 84.81 83 GLY A CA 1
ATOM 639 C C . GLY A 1 83 ? -9.107 8.976 7.705 1.00 84.81 83 GLY A C 1
ATOM 640 O O . GLY A 1 83 ? -9.606 9.343 6.644 1.00 84.81 83 GLY A O 1
ATOM 641 N N . PRO A 1 84 ? -7.784 9.090 7.919 1.00 85.62 84 PRO A N 1
ATOM 642 C CA . PRO A 1 84 ? -6.877 9.685 6.937 1.00 85.62 84 PRO A CA 1
ATOM 643 C C . PRO A 1 84 ? -6.389 8.724 5.842 1.00 85.62 84 PRO A C 1
ATOM 645 O O . PRO A 1 84 ? -5.646 9.153 4.962 1.00 85.62 84 PRO A O 1
ATOM 648 N N . ALA A 1 85 ? -6.706 7.429 5.923 1.00 87.69 85 ALA A N 1
ATOM 649 C CA . ALA A 1 85 ? -6.212 6.440 4.972 1.00 87.69 85 ALA A CA 1
ATOM 650 C C . ALA A 1 85 ? -7.284 6.0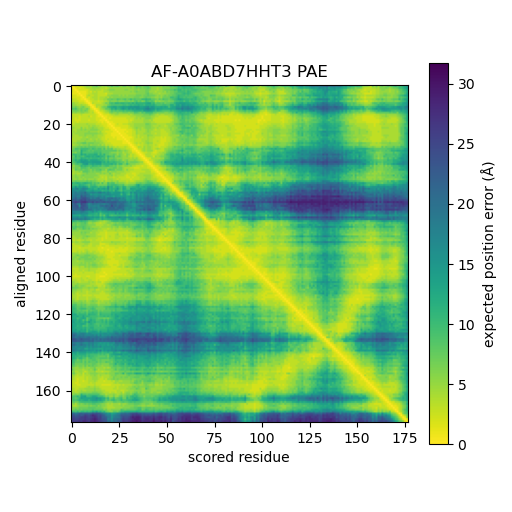50 3.959 1.00 87.69 85 ALA A C 1
ATOM 652 O O . ALA A 1 85 ? -8.470 6.026 4.280 1.00 87.69 85 ALA A O 1
ATOM 653 N N . TRP A 1 86 ? -6.856 5.728 2.744 1.00 89.94 86 TRP A N 1
ATOM 654 C CA . TRP A 1 86 ? -7.729 5.311 1.650 1.00 89.94 86 TRP A CA 1
ATOM 655 C C . TRP A 1 86 ? -7.675 3.802 1.480 1.00 89.94 86 TRP A C 1
ATOM 657 O O . TRP A 1 86 ? -6.590 3.226 1.503 1.00 89.94 86 TRP A O 1
ATOM 667 N N . LEU A 1 87 ? -8.833 3.170 1.329 1.00 89.50 87 LEU A N 1
ATOM 668 C CA . LEU A 1 87 ? -8.961 1.735 1.129 1.00 89.50 87 LEU A CA 1
ATOM 669 C C . LEU A 1 87 ? -8.873 1.408 -0.360 1.00 89.50 87 LEU A C 1
ATOM 671 O O . LEU A 1 87 ? -9.674 1.890 -1.160 1.00 89.50 87 LEU A O 1
ATOM 675 N N . LEU A 1 88 ? -7.890 0.584 -0.704 1.00 90.25 88 LEU A N 1
ATOM 676 C CA . LEU A 1 88 ? -7.704 0.011 -2.024 1.00 90.25 88 LEU A CA 1
ATOM 677 C C . LEU A 1 88 ? -7.778 -1.506 -1.895 1.00 90.25 88 LEU A C 1
ATOM 679 O O . LEU A 1 88 ? -7.041 -2.127 -1.122 1.00 90.25 88 LEU A O 1
ATOM 683 N N . GLU A 1 89 ? -8.652 -2.094 -2.692 1.00 88.31 89 GLU A N 1
ATOM 684 C CA . GLU A 1 89 ? -8.804 -3.536 -2.764 1.00 88.31 89 GLU A CA 1
ATOM 685 C C . GLU A 1 89 ? -7.829 -4.131 -3.777 1.00 88.31 89 GLU A C 1
ATOM 687 O O . GLU A 1 89 ? -7.601 -3.586 -4.860 1.00 88.31 89 GLU A O 1
ATOM 692 N N . THR A 1 90 ? -7.197 -5.242 -3.408 1.00 86.88 90 THR A N 1
ATOM 693 C CA . THR A 1 90 ? -6.240 -5.923 -4.273 1.00 86.88 90 THR A CA 1
ATOM 694 C C . THR A 1 90 ? -6.131 -7.404 -3.936 1.00 86.88 90 THR A C 1
ATOM 696 O O . THR A 1 90 ? -5.915 -7.786 -2.788 1.00 86.88 90 THR A O 1
ATOM 699 N N . SER A 1 91 ? -6.204 -8.256 -4.958 1.00 84.94 91 SER A N 1
ATOM 700 C CA . SER A 1 91 ? -5.979 -9.701 -4.829 1.00 84.94 91 SER A CA 1
ATOM 701 C C . SER A 1 91 ? -4.505 -10.067 -4.618 1.00 84.94 91 SER A C 1
ATOM 703 O O . SER A 1 91 ? -4.203 -11.194 -4.236 1.00 84.94 91 SER A O 1
ATOM 705 N N . PHE A 1 92 ? -3.577 -9.121 -4.823 1.00 84.25 92 PHE A N 1
ATOM 706 C CA . PHE A 1 92 ? -2.152 -9.332 -4.544 1.00 84.25 92 PHE A CA 1
ATOM 707 C C . PHE A 1 92 ? -1.855 -9.463 -3.048 1.00 84.25 92 PHE A C 1
ATOM 709 O O . PHE A 1 92 ? -0.820 -10.017 -2.677 1.00 84.25 92 PHE A O 1
ATOM 716 N N . VAL A 1 93 ? -2.730 -8.932 -2.189 1.00 86.31 93 VAL A N 1
ATOM 717 C CA . VAL A 1 93 ? -2.655 -9.170 -0.749 1.00 86.31 93 VAL A CA 1
ATOM 718 C C . VAL A 1 93 ? -3.416 -10.470 -0.461 1.00 86.31 93 VAL A C 1
ATOM 720 O O . VAL A 1 93 ? -4.593 -10.570 -0.815 1.00 86.31 93 VAL A O 1
ATOM 723 N N . PRO A 1 94 ? -2.775 -11.482 0.150 1.00 86.81 94 PRO A N 1
ATOM 724 C CA . PRO A 1 94 ? -3.457 -12.719 0.509 1.00 86.81 94 PRO A CA 1
ATOM 725 C C . PRO A 1 94 ? -4.564 -12.468 1.536 1.00 86.81 94 PRO A C 1
ATOM 727 O O . PRO A 1 94 ? -4.424 -11.594 2.393 1.00 86.81 94 PRO A O 1
ATOM 730 N N . ALA A 1 95 ? -5.627 -13.272 1.487 1.00 85.75 95 ALA A N 1
ATOM 731 C CA . ALA A 1 95 ? -6.657 -13.264 2.523 1.00 85.75 95 ALA A CA 1
ATOM 732 C C . ALA A 1 95 ? -6.039 -13.529 3.908 1.00 85.75 95 ALA A C 1
ATOM 734 O O . ALA A 1 95 ? -5.062 -14.274 4.046 1.00 85.75 95 ALA A O 1
ATOM 735 N N . GLY A 1 96 ? -6.589 -12.896 4.938 1.00 86.88 96 GLY A N 1
ATOM 736 C CA . GLY A 1 96 ? -6.045 -12.878 6.293 1.00 86.88 96 GLY A CA 1
ATOM 737 C C . GLY A 1 96 ? -4.913 -11.870 6.498 1.00 86.88 96 GLY A C 1
ATOM 738 O O . GLY A 1 96 ? -4.306 -11.857 7.570 1.00 86.88 96 GLY A O 1
ATOM 739 N N . TYR A 1 97 ? -4.608 -11.022 5.511 1.00 88.56 97 TYR A N 1
ATOM 740 C CA . TYR A 1 97 ? -3.590 -9.981 5.624 1.00 88.56 97 TYR A CA 1
ATOM 741 C C . TYR A 1 97 ? -4.099 -8.630 5.125 1.00 88.56 97 TYR A C 1
ATOM 743 O O . TYR A 1 97 ? -4.912 -8.529 4.211 1.00 88.56 97 TYR A O 1
ATOM 751 N N . ALA A 1 98 ? -3.564 -7.567 5.716 1.00 89.62 98 ALA A N 1
ATOM 752 C CA . ALA A 1 98 ? -3.745 -6.202 5.242 1.00 89.62 98 ALA A CA 1
ATOM 753 C C . ALA A 1 98 ? -2.419 -5.449 5.358 1.00 89.62 98 ALA A C 1
ATOM 755 O O . ALA A 1 98 ? -1.659 -5.648 6.307 1.00 89.62 98 ALA A O 1
ATOM 756 N N .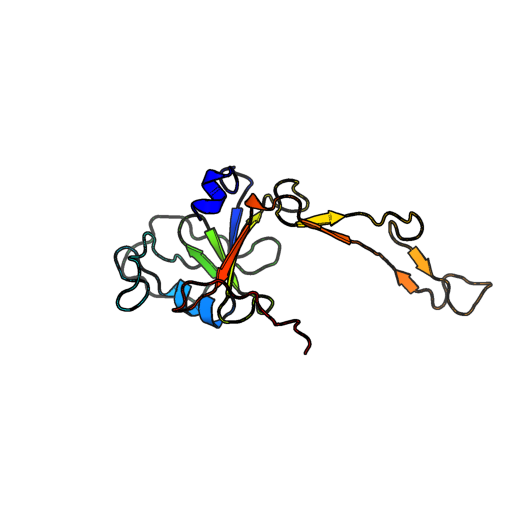 ALA A 1 99 ? -2.128 -4.557 4.419 1.00 90.56 99 ALA A N 1
ATOM 757 C CA . ALA A 1 99 ? -0.949 -3.703 4.475 1.00 90.56 99 ALA A CA 1
ATOM 758 C C . ALA A 1 99 ? -1.367 -2.237 4.506 1.00 90.56 99 ALA A C 1
ATOM 760 O O . ALA A 1 99 ? -2.191 -1.801 3.713 1.00 90.56 99 ALA A O 1
ATOM 761 N N . VAL A 1 100 ? -0.778 -1.452 5.403 1.00 91.25 100 VAL A N 1
ATOM 762 C CA . VAL A 1 100 ? -0.930 0.004 5.393 1.00 91.25 100 VAL A CA 1
ATOM 763 C C . VAL A 1 100 ? 0.387 0.613 4.957 1.00 91.25 100 VAL A C 1
ATOM 765 O O . VAL A 1 100 ? 1.417 0.354 5.577 1.00 91.25 100 VAL A O 1
ATOM 768 N N . VAL A 1 101 ? 0.356 1.422 3.904 1.00 91.88 101 VAL A N 1
ATOM 769 C CA . VAL A 1 101 ? 1.542 2.030 3.299 1.00 91.88 101 VAL A CA 1
ATOM 770 C C . VAL A 1 101 ? 1.360 3.535 3.160 1.00 91.88 101 VAL A C 1
ATOM 772 O O . VAL A 1 101 ? 0.280 4.014 2.825 1.00 91.88 101 VAL A O 1
ATOM 775 N N . ALA A 1 102 ? 2.416 4.297 3.419 1.00 91.69 102 ALA A N 1
A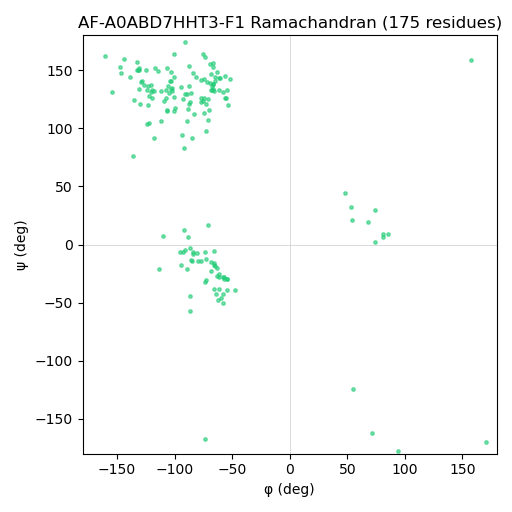TOM 776 C CA . ALA A 1 102 ? 2.483 5.703 3.054 1.00 91.69 102 ALA A CA 1
ATOM 777 C C . ALA A 1 102 ? 3.068 5.836 1.643 1.00 91.69 102 ALA A C 1
ATOM 779 O O . ALA A 1 102 ? 4.123 5.272 1.340 1.00 91.69 102 ALA A O 1
ATOM 780 N N . SER A 1 103 ? 2.386 6.595 0.792 1.00 88.81 103 SER A N 1
ATOM 781 C CA . SER A 1 103 ? 2.819 6.916 -0.564 1.00 88.81 103 SER A CA 1
ATOM 782 C C . SER A 1 103 ? 2.906 8.428 -0.728 1.00 88.81 103 SER A C 1
ATOM 784 O O . SER A 1 103 ? 1.955 9.141 -0.432 1.00 88.81 103 SER A O 1
ATOM 786 N N . GLY A 1 104 ? 4.046 8.925 -1.201 1.00 85.38 104 GLY A N 1
ATOM 787 C CA . GLY A 1 104 ? 4.257 10.330 -1.558 1.00 85.38 104 GLY A CA 1
ATOM 788 C C . GLY A 1 104 ? 3.968 10.640 -3.030 1.00 85.38 104 GLY A C 1
ATOM 789 O O . GLY A 1 104 ? 4.401 11.683 -3.510 1.00 85.38 104 GLY A O 1
ATOM 790 N N . GLY A 1 105 ? 3.332 9.716 -3.760 1.00 84.75 105 GLY A N 1
ATOM 791 C CA . GLY A 1 105 ? 3.071 9.827 -5.198 1.00 84.75 105 GLY A CA 1
ATOM 792 C C . GLY A 1 105 ? 4.141 9.168 -6.092 1.00 84.75 105 GLY A C 1
ATOM 793 O O . GLY A 1 105 ? 5.076 8.534 -5.589 1.00 84.75 105 GLY A O 1
ATOM 794 N N . PRO A 1 106 ? 4.009 9.262 -7.430 1.00 82.56 106 PRO A N 1
ATOM 795 C CA . PRO A 1 106 ? 4.878 8.610 -8.399 1.00 82.56 106 PRO A CA 1
ATOM 796 C C . PRO A 1 106 ? 6.349 8.957 -8.187 1.00 82.56 106 PRO A C 1
ATOM 798 O O . PRO A 1 106 ? 6.724 10.123 -8.141 1.00 82.56 106 PRO A O 1
ATOM 801 N N . ASN A 1 107 ? 7.180 7.920 -8.063 1.00 81.62 107 ASN A N 1
ATOM 802 C CA . ASN A 1 107 ? 8.632 8.017 -7.876 1.00 81.62 107 ASN A CA 1
ATOM 803 C C . ASN A 1 107 ? 9.100 8.896 -6.692 1.00 81.62 107 ASN A C 1
ATOM 805 O O . ASN A 1 107 ? 10.252 9.322 -6.654 1.00 81.62 107 ASN A O 1
ATOM 809 N N . SER A 1 108 ? 8.237 9.145 -5.703 1.00 85.81 108 SER A N 1
ATOM 810 C CA . SER A 1 108 ? 8.616 9.882 -4.497 1.00 85.81 108 SER A CA 1
ATOM 811 C C . SER A 1 108 ? 9.625 9.097 -3.658 1.00 85.81 108 SER A C 1
ATOM 813 O O . SER A 1 108 ? 9.482 7.893 -3.432 1.00 85.81 108 SER A O 1
ATOM 815 N N . GLU A 1 109 ? 10.632 9.786 -3.123 1.00 84.19 109 GLU A N 1
ATOM 816 C CA . GLU A 1 109 ? 11.631 9.194 -2.222 1.00 84.19 109 GLU A CA 1
ATOM 817 C C . GLU A 1 109 ? 11.040 8.716 -0.890 1.00 84.19 109 GLU A C 1
ATOM 819 O O . GLU A 1 109 ? 11.635 7.883 -0.202 1.00 84.19 109 GLU A O 1
ATOM 824 N N . ARG A 1 110 ? 9.850 9.220 -0.546 1.00 84.62 110 ARG A N 1
ATOM 825 C CA . ARG A 1 110 ? 9.100 8.836 0.654 1.00 84.62 110 ARG A CA 1
ATOM 826 C C . ARG A 1 110 ? 8.328 7.527 0.491 1.00 84.62 110 ARG A C 1
ATOM 828 O O . ARG A 1 110 ? 7.794 7.027 1.478 1.00 84.62 110 ARG A O 1
ATOM 835 N N . ASN A 1 111 ? 8.286 6.956 -0.713 1.00 88.00 111 ASN A N 1
ATOM 836 C CA . ASN A 1 111 ? 7.638 5.671 -0.942 1.00 88.00 111 ASN A CA 1
ATOM 837 C C . ASN A 1 111 ? 8.401 4.529 -0.265 1.00 88.00 111 ASN A C 1
ATOM 839 O O . ASN A 1 111 ? 9.631 4.506 -0.195 1.00 88.00 111 ASN A O 1
ATOM 843 N N . VAL A 1 112 ? 7.644 3.530 0.185 1.00 89.25 112 VAL A N 1
ATOM 844 C CA . VAL A 1 112 ? 8.173 2.310 0.813 1.00 89.25 112 VAL A CA 1
ATOM 845 C C . VAL A 1 112 ? 9.099 1.564 -0.145 1.00 89.25 112 VAL A C 1
ATOM 847 O O . VAL A 1 112 ? 10.200 1.154 0.231 1.00 89.25 112 VAL A O 1
ATOM 850 N N . VAL A 1 113 ? 8.649 1.408 -1.391 1.00 89.06 113 VAL A N 1
ATOM 851 C CA . VAL A 1 113 ? 9.359 0.714 -2.463 1.00 89.06 113 VAL A CA 1
ATOM 852 C C . VAL A 1 113 ? 9.783 1.735 -3.505 1.00 89.06 113 VAL A C 1
ATOM 854 O O . VAL A 1 113 ? 8.983 2.560 -3.944 1.00 89.06 113 VAL A O 1
ATOM 857 N N . GLY A 1 114 ? 11.047 1.670 -3.904 1.00 87.56 114 GLY A N 1
ATOM 858 C CA . GLY A 1 114 ? 11.580 2.473 -4.992 1.00 87.56 114 GLY A CA 1
ATOM 859 C C . GLY A 1 114 ? 12.060 1.611 -6.143 1.00 87.56 114 GLY A C 1
ATOM 860 O O . GLY A 1 114 ? 12.520 0.484 -5.940 1.00 87.56 114 GLY A O 1
ATOM 861 N N . MET A 1 115 ? 12.008 2.180 -7.345 1.00 85.44 115 MET A N 1
ATOM 862 C CA . MET A 1 115 ? 12.707 1.616 -8.490 1.00 85.44 115 MET A CA 1
ATOM 863 C C . MET A 1 115 ? 14.215 1.694 -8.240 1.00 85.44 115 MET A C 1
ATOM 865 O O . MET A 1 115 ? 14.726 2.673 -7.678 1.00 85.44 115 MET A O 1
ATOM 869 N N . ARG A 1 116 ? 14.911 0.639 -8.651 1.00 82.62 116 ARG A N 1
ATOM 870 C CA . ARG A 1 116 ? 16.363 0.547 -8.666 1.00 82.62 116 ARG A CA 1
ATOM 871 C C . ARG A 1 116 ? 16.811 0.210 -10.081 1.00 82.62 116 ARG A C 1
ATOM 873 O O . ARG A 1 116 ? 16.273 -0.695 -10.717 1.00 82.62 116 ARG A O 1
ATOM 880 N N . GLU A 1 117 ? 17.810 0.937 -10.547 1.00 83.75 117 GLU A N 1
ATOM 881 C CA . GLU A 1 117 ? 18.485 0.634 -11.796 1.00 83.75 117 GLU A CA 1
ATOM 882 C C . GLU A 1 117 ? 19.410 -0.580 -11.634 1.00 83.75 117 GLU A C 1
ATOM 884 O O . GLU A 1 117 ? 20.011 -0.783 -10.574 1.00 83.75 117 GLU A O 1
ATOM 889 N N . LEU A 1 118 ? 19.491 -1.425 -12.664 1.00 84.31 118 LEU A N 1
ATOM 890 C CA . LEU A 1 118 ? 20.368 -2.591 -12.621 1.00 84.31 118 LEU A CA 1
ATOM 891 C C . LEU A 1 118 ? 21.840 -2.142 -12.588 1.00 84.31 118 LEU A C 1
ATOM 893 O O . LEU A 1 118 ? 22.209 -1.255 -13.355 1.00 84.31 118 LEU A O 1
ATOM 897 N N . PRO A 1 119 ? 22.708 -2.777 -11.775 1.00 85.81 119 PRO A N 1
ATOM 898 C CA . PRO A 1 119 ? 24.138 -2.452 -11.753 1.00 85.81 119 PRO A CA 1
ATOM 899 C C . PRO A 1 119 ? 24.849 -2.683 -13.093 1.00 85.81 119 PRO A C 1
ATOM 901 O O . PRO A 1 119 ? 25.848 -2.036 -13.385 1.00 85.81 119 PRO A O 1
ATOM 904 N N . ASN A 1 120 ? 24.353 -3.618 -13.907 1.00 86.62 120 ASN A N 1
ATOM 905 C CA . ASN A 1 120 ? 24.898 -3.878 -15.232 1.00 86.62 120 ASN A CA 1
ATOM 906 C C . ASN A 1 120 ? 24.309 -2.888 -16.247 1.00 86.62 120 ASN A C 1
ATOM 908 O O . ASN A 1 120 ? 23.125 -2.974 -16.579 1.00 86.62 120 ASN A O 1
ATOM 912 N N . THR A 1 121 ? 25.161 -2.001 -16.766 1.00 85.44 121 THR A N 1
ATOM 913 C CA . THR A 1 121 ? 24.808 -0.948 -17.731 1.00 85.44 121 THR A CA 1
ATOM 914 C C . THR A 1 121 ? 24.194 -1.486 -19.021 1.00 85.44 121 THR A C 1
ATOM 916 O O . THR A 1 121 ? 23.334 -0.835 -19.604 1.00 85.44 121 THR A O 1
ATOM 919 N N . ALA A 1 122 ? 24.526 -2.715 -19.430 1.00 84.12 122 ALA A N 1
ATOM 920 C CA . ALA A 1 122 ? 23.936 -3.348 -20.611 1.00 84.12 122 ALA A CA 1
ATOM 921 C C . ALA A 1 122 ? 22.441 -3.692 -20.451 1.00 84.12 122 ALA A C 1
ATOM 923 O O . ALA A 1 122 ? 21.774 -3.998 -21.438 1.00 84.12 122 ALA A O 1
ATOM 924 N N . TYR A 1 123 ? 21.913 -3.682 -19.222 1.00 82.19 123 TYR A N 1
ATOM 925 C CA . TYR A 1 123 ? 20.493 -3.911 -18.925 1.00 82.19 123 TYR A CA 1
ATOM 926 C C . TYR A 1 123 ? 19.768 -2.649 -18.446 1.00 82.19 123 TYR A C 1
ATOM 928 O O . TYR A 1 123 ? 18.609 -2.729 -18.029 1.00 82.19 123 TYR A O 1
ATOM 936 N N . GLN A 1 124 ? 20.440 -1.500 -18.497 1.00 85.75 124 GLN A N 1
ATOM 937 C CA . GLN A 1 124 ? 19.845 -0.203 -18.213 1.00 85.75 124 GLN A CA 1
ATOM 938 C C . GLN A 1 124 ? 19.104 0.316 -19.451 1.00 85.75 124 GLN A C 1
ATOM 940 O O . GLN A 1 124 ? 19.522 0.099 -20.586 1.00 85.75 124 GLN A O 1
ATOM 945 N N . GLY A 1 125 ? 17.983 1.005 -19.234 1.00 85.56 125 GLY A N 1
ATOM 946 C CA . GLY A 1 125 ? 17.181 1.578 -20.316 1.00 85.56 125 GLY A CA 1
ATOM 947 C C . GLY A 1 125 ? 16.405 0.556 -21.161 1.00 85.56 125 GLY A C 1
ATOM 948 O O . GLY A 1 125 ? 16.121 -0.565 -20.732 1.00 85.56 125 GLY A O 1
ATOM 949 N N . LEU A 1 126 ? 15.983 0.999 -22.348 1.00 87.88 126 LEU A N 1
ATOM 950 C CA . LEU A 1 126 ? 15.327 0.158 -23.346 1.00 87.88 126 LEU A CA 1
ATOM 951 C C . LEU A 1 126 ? 16.400 -0.472 -24.235 1.00 87.88 126 LEU A C 1
ATOM 953 O O . LEU A 1 126 ? 17.114 0.235 -24.943 1.00 87.88 126 LEU A O 1
ATOM 957 N N . ARG A 1 127 ? 16.499 -1.797 -24.207 1.00 85.44 127 ARG A N 1
ATOM 958 C CA . ARG A 1 127 ? 17.440 -2.568 -25.014 1.00 85.44 127 ARG A CA 1
ATOM 959 C C . ARG A 1 127 ? 16.712 -3.248 -26.162 1.00 85.44 127 ARG A C 1
ATOM 961 O O . ARG A 1 127 ? 15.737 -3.959 -25.934 1.00 85.44 127 ARG A O 1
ATOM 968 N N . THR A 1 128 ? 17.242 -3.102 -27.370 1.00 86.50 128 THR A N 1
ATOM 969 C CA . THR A 1 128 ? 16.822 -3.887 -28.536 1.00 86.50 128 THR A CA 1
ATOM 970 C C . THR A 1 128 ? 17.683 -5.143 -28.636 1.00 86.50 128 THR A C 1
ATOM 972 O O . THR A 1 128 ? 18.911 -5.072 -28.577 1.00 86.50 128 THR A O 1
ATOM 975 N N . ILE A 1 129 ? 17.044 -6.296 -28.773 1.00 86.94 129 ILE A N 1
ATOM 976 C CA . ILE A 1 129 ? 17.668 -7.590 -29.030 1.00 86.94 129 ILE A CA 1
ATOM 977 C C . ILE A 1 129 ? 17.362 -7.926 -30.493 1.00 86.94 129 ILE A C 1
ATOM 979 O O . ILE A 1 129 ? 16.184 -8.066 -30.830 1.00 86.94 129 ILE A O 1
ATOM 983 N N . PRO A 1 130 ? 18.380 -7.997 -31.369 1.00 85.25 130 PRO A N 1
ATOM 984 C CA . PRO A 1 130 ? 18.159 -8.260 -32.785 1.00 85.25 130 PRO A CA 1
ATOM 985 C C . PRO A 1 130 ? 17.584 -9.664 -32.995 1.00 85.25 130 PRO A C 1
ATOM 987 O O . PRO A 1 130 ? 17.941 -10.602 -32.278 1.00 85.25 130 PRO A O 1
ATOM 990 N N . GLY A 1 131 ? 16.696 -9.782 -33.982 1.00 81.12 131 GLY A N 1
ATOM 991 C CA . GLY A 1 131 ? 16.119 -11.051 -34.413 1.00 81.12 131 GLY A CA 1
ATOM 992 C C . GLY A 1 131 ? 17.098 -11.920 -35.209 1.00 81.12 131 GLY A C 1
ATOM 993 O O . GLY A 1 131 ? 18.301 -11.665 -35.276 1.00 81.12 131 GLY A O 1
ATOM 994 N N . ASN A 1 132 ? 16.568 -12.957 -35.857 1.00 81.12 132 ASN A N 1
ATOM 995 C CA . ASN A 1 132 ? 17.359 -13.957 -36.587 1.00 81.12 132 ASN A CA 1
ATOM 996 C C . ASN A 1 132 ? 18.106 -13.387 -37.820 1.00 81.12 132 ASN A C 1
ATOM 998 O O . ASN A 1 132 ? 19.049 -13.995 -38.323 1.00 81.12 132 ASN A O 1
ATOM 1002 N N . PHE A 1 133 ? 17.713 -12.207 -38.312 1.00 78.69 133 PHE A N 1
ATOM 1003 C CA . PHE A 1 133 ? 18.299 -11.574 -39.494 1.00 78.69 133 PHE A CA 1
ATOM 1004 C C . PHE A 1 133 ? 19.428 -10.596 -39.122 1.00 78.69 133 PHE A C 1
ATOM 1006 O O . PHE A 1 133 ? 19.197 -9.414 -38.882 1.00 78.69 133 PHE A O 1
ATOM 1013 N N . GLN A 1 134 ? 20.677 -11.077 -39.151 1.00 68.88 134 GLN A N 1
ATOM 1014 C CA . GLN A 1 134 ? 21.893 -10.301 -38.828 1.00 68.88 134 GLN A CA 1
ATOM 1015 C C . GLN A 1 134 ? 22.064 -8.996 -39.637 1.00 68.88 134 GLN A C 1
ATOM 1017 O O . GLN A 1 134 ? 22.640 -8.038 -39.130 1.00 68.88 134 GLN A O 1
ATOM 1022 N N . GLY A 1 135 ? 21.556 -8.933 -40.874 1.00 80.31 135 GLY A N 1
ATOM 1023 C CA . GLY A 1 135 ? 21.642 -7.739 -41.730 1.00 80.31 135 GLY A CA 1
ATOM 1024 C C . GLY A 1 135 ? 20.539 -6.698 -41.504 1.00 80.31 135 GLY A C 1
ATOM 1025 O O . GLY A 1 135 ? 20.672 -5.563 -41.952 1.00 80.31 135 GLY A O 1
ATOM 1026 N N . TYR A 1 136 ? 19.462 -7.066 -40.802 1.00 82.31 136 TYR A N 1
ATOM 1027 C CA . TYR A 1 136 ? 18.291 -6.216 -40.581 1.00 82.31 136 TYR A CA 1
ATOM 1028 C C . TYR A 1 136 ? 17.843 -6.317 -39.118 1.00 82.31 136 TYR A C 1
ATOM 1030 O O . TYR A 1 136 ? 16.845 -6.968 -38.815 1.00 82.31 136 TYR A O 1
ATOM 1038 N N . PRO A 1 137 ? 18.557 -5.655 -38.191 1.00 72.12 137 PRO A N 1
ATOM 1039 C CA . PRO A 1 137 ? 18.393 -5.843 -36.747 1.00 72.12 137 PRO A CA 1
ATOM 1040 C C . PRO A 1 137 ? 17.041 -5.388 -36.176 1.00 72.12 137 PRO A C 1
ATOM 1042 O O . PRO A 1 137 ? 16.800 -5.591 -34.991 1.00 72.12 137 PRO A O 1
ATOM 1045 N N . LEU A 1 138 ? 16.179 -4.764 -36.987 1.00 82.50 138 LEU A N 1
ATOM 1046 C CA . LEU A 1 138 ? 14.812 -4.378 -36.620 1.00 82.50 138 LEU A CA 1
ATOM 1047 C C . LEU A 1 138 ? 13.761 -5.425 -37.027 1.00 82.50 138 LEU A C 1
ATOM 1049 O O . LEU A 1 138 ? 12.646 -5.383 -36.512 1.00 82.50 138 LEU A O 1
ATOM 1053 N N . ILE A 1 139 ? 14.093 -6.348 -37.937 1.00 84.44 139 ILE A N 1
ATOM 1054 C CA . ILE A 1 139 ? 13.194 -7.439 -38.329 1.00 84.44 139 ILE A CA 1
ATOM 1055 C C . ILE A 1 139 ? 13.219 -8.489 -37.215 1.00 84.44 139 ILE A C 1
ATOM 1057 O O . ILE A 1 139 ? 14.292 -8.937 -36.808 1.00 84.44 139 ILE A O 1
ATOM 1061 N N . ASP A 1 140 ? 12.037 -8.845 -36.708 1.00 84.62 140 ASP A N 1
ATOM 1062 C CA . ASP A 1 140 ? 11.846 -9.767 -35.578 1.00 84.62 140 ASP A CA 1
ATOM 1063 C C . ASP A 1 140 ? 12.642 -9.379 -34.316 1.00 84.62 140 ASP A C 1
ATOM 1065 O O . ASP A 1 140 ? 13.109 -10.234 -33.562 1.00 84.62 140 ASP A O 1
ATOM 1069 N N . ALA A 1 141 ? 12.834 -8.076 -34.090 1.00 85.31 141 ALA A N 1
ATOM 1070 C CA . ALA A 1 141 ? 13.546 -7.569 -32.925 1.00 85.31 141 ALA A CA 1
ATOM 1071 C C . ALA A 1 141 ? 12.680 -7.609 -31.658 1.00 85.31 141 ALA A C 1
ATOM 1073 O O . ALA A 1 141 ? 11.496 -7.267 -31.679 1.00 85.31 141 ALA A O 1
ATOM 1074 N N . PHE A 1 142 ? 13.299 -7.941 -30.525 1.00 88.69 142 PHE A N 1
ATOM 1075 C CA . PHE A 1 142 ? 12.661 -7.890 -29.210 1.00 88.69 142 PHE A CA 1
ATOM 1076 C C . PHE A 1 142 ? 13.137 -6.667 -28.434 1.00 88.69 142 PHE A C 1
ATOM 1078 O O . PHE A 1 142 ? 14.320 -6.333 -28.443 1.00 88.69 142 PHE A O 1
ATOM 1085 N N . TYR A 1 143 ? 12.232 -6.024 -27.704 1.00 89.12 143 TYR A N 1
ATOM 1086 C CA . TYR A 1 143 ? 12.581 -4.925 -26.810 1.00 89.12 143 TYR A CA 1
ATOM 1087 C C . TYR A 1 143 ? 12.489 -5.388 -25.361 1.00 89.12 143 TYR A C 1
ATOM 1089 O O . TYR A 1 143 ? 11.457 -5.885 -24.916 1.00 89.12 143 TYR A O 1
ATOM 1097 N N . GLN A 1 144 ? 13.571 -5.203 -24.613 1.00 88.94 144 GLN A N 1
ATOM 1098 C CA . GLN A 1 144 ? 13.652 -5.532 -23.199 1.00 88.94 144 GLN A CA 1
ATOM 1099 C C . GLN A 1 144 ? 13.913 -4.260 -22.395 1.00 88.94 144 GLN A C 1
ATOM 1101 O O . GLN A 1 144 ? 14.839 -3.504 -22.682 1.00 88.94 144 GLN A O 1
ATOM 1106 N N . ARG A 1 145 ? 13.141 -4.056 -21.327 1.00 86.88 145 ARG A N 1
ATOM 1107 C CA . ARG A 1 145 ? 13.463 -3.096 -20.268 1.00 86.88 145 ARG A CA 1
ATOM 1108 C C . ARG A 1 145 ? 13.515 -3.845 -18.949 1.00 86.88 145 ARG A C 1
ATOM 1110 O O . ARG A 1 145 ? 12.519 -4.428 -18.533 1.00 86.88 145 ARG A O 1
ATOM 1117 N N . SER A 1 146 ? 14.670 -3.813 -18.296 1.00 85.62 146 SER A N 1
ATOM 1118 C CA . SER A 1 146 ? 14.850 -4.446 -16.989 1.00 85.62 146 SER A CA 1
ATOM 1119 C C . SER A 1 146 ? 14.839 -3.383 -15.904 1.00 85.62 146 SER A C 1
ATOM 1121 O O . SER A 1 146 ? 15.393 -2.299 -16.075 1.00 85.62 146 SER A O 1
ATOM 1123 N N . PHE A 1 147 ? 14.210 -3.682 -14.775 1.00 86.56 147 PHE A N 1
ATOM 1124 C CA . PHE A 1 147 ? 14.237 -2.811 -13.611 1.00 86.56 147 PHE A CA 1
ATOM 1125 C C . PHE A 1 147 ? 14.205 -3.639 -12.335 1.00 86.56 147 PHE A C 1
ATOM 1127 O O . PHE A 1 147 ? 13.624 -4.720 -12.291 1.00 86.56 147 PHE A O 1
ATOM 1134 N N . GLY A 1 148 ? 14.855 -3.124 -11.297 1.00 84.56 148 GLY A N 1
ATOM 1135 C CA . GLY A 1 148 ? 14.782 -3.673 -9.955 1.00 84.56 148 GLY A CA 1
ATOM 1136 C C . GLY A 1 148 ? 13.823 -2.872 -9.085 1.00 84.56 148 GLY A C 1
ATOM 1137 O O . GLY A 1 148 ? 13.489 -1.718 -9.370 1.00 84.56 148 GLY A O 1
ATOM 1138 N N . VAL A 1 149 ? 13.435 -3.474 -7.967 1.00 88.31 149 VAL A N 1
ATOM 1139 C CA . VAL A 1 149 ? 12.752 -2.793 -6.866 1.00 88.31 149 VAL A CA 1
ATOM 1140 C C . VAL A 1 149 ? 13.532 -3.010 -5.577 1.00 88.31 149 VAL A C 1
ATOM 1142 O O . VAL A 1 149 ? 14.219 -4.017 -5.410 1.00 88.31 149 VAL A O 1
ATOM 1145 N N . GLY A 1 150 ? 13.457 -2.051 -4.662 1.00 86.00 150 GLY A N 1
ATOM 1146 C CA . GLY A 1 150 ? 14.086 -2.162 -3.353 1.00 86.00 150 GLY A CA 1
ATOM 1147 C C . GLY A 1 150 ? 13.293 -1.432 -2.282 1.00 86.00 150 GLY A C 1
ATOM 1148 O O . GLY A 1 150 ? 12.593 -0.458 -2.564 1.00 86.00 150 GLY A O 1
ATOM 1149 N N . VAL A 1 151 ? 13.425 -1.896 -1.039 1.00 89.75 151 VAL A N 1
ATOM 1150 C CA . VAL A 1 151 ? 12.827 -1.220 0.115 1.00 89.75 151 VAL A CA 1
ATOM 1151 C C . VAL A 1 151 ? 13.641 0.037 0.417 1.00 89.75 151 VAL A C 1
ATOM 1153 O O . VAL A 1 151 ? 14.801 -0.069 0.813 1.00 89.75 1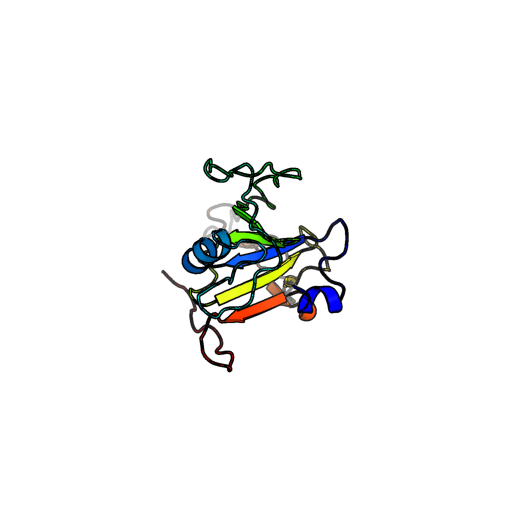51 VAL A O 1
ATOM 1156 N N . ARG A 1 152 ? 13.040 1.215 0.220 1.00 87.50 152 ARG A N 1
ATOM 1157 C CA . ARG A 1 152 ? 13.631 2.512 0.586 1.00 87.50 152 ARG A CA 1
ATOM 1158 C C . ARG A 1 152 ? 13.309 2.847 2.039 1.00 87.50 152 ARG A C 1
ATOM 1160 O O . ARG A 1 152 ? 14.215 2.997 2.849 1.00 87.50 152 ARG A O 1
ATOM 1167 N N . GLN A 1 153 ? 12.021 2.895 2.383 1.00 88.19 153 GLN A N 1
ATOM 1168 C CA . GLN A 1 153 ? 11.544 3.363 3.687 1.00 88.19 153 GLN A CA 1
ATOM 1169 C C . GLN A 1 153 ? 10.813 2.246 4.444 1.00 88.19 153 GLN A C 1
ATOM 1171 O O . GLN A 1 153 ? 9.600 2.083 4.329 1.00 88.19 153 GLN A O 1
ATOM 1176 N N . ARG A 1 154 ? 11.538 1.476 5.268 1.00 85.56 154 ARG A N 1
ATOM 1177 C CA . ARG A 1 154 ? 10.948 0.380 6.075 1.00 85.56 154 ARG A CA 1
ATOM 1178 C C . ARG A 1 154 ? 9.916 0.869 7.096 1.00 85.56 154 ARG A C 1
ATOM 1180 O O . ARG A 1 154 ? 9.023 0.123 7.473 1.00 85.56 154 ARG A O 1
ATOM 1187 N N . GLY A 1 155 ? 10.041 2.115 7.557 1.00 86.94 155 GLY A N 1
ATOM 1188 C CA . GLY A 1 155 ? 9.116 2.727 8.513 1.00 86.94 155 GLY A CA 1
ATOM 1189 C C . GLY A 1 155 ? 7.788 3.189 7.908 1.00 86.94 155 GLY A C 1
ATOM 1190 O O . GLY A 1 155 ? 6.852 3.449 8.661 1.00 86.94 155 GLY A O 1
ATOM 1191 N N . ALA A 1 156 ? 7.704 3.267 6.578 1.00 87.00 156 ALA A N 1
ATOM 1192 C CA . ALA A 1 156 ? 6.555 3.805 5.859 1.00 87.00 156 ALA A CA 1
ATOM 1193 C C . ALA A 1 156 ? 5.457 2.759 5.580 1.00 87.00 156 ALA A C 1
ATOM 1195 O O . ALA A 1 156 ? 4.411 3.111 5.041 1.00 87.00 156 ALA A O 1
ATOM 1196 N N . ALA A 1 157 ? 5.671 1.489 5.942 1.00 89.75 157 ALA A N 1
ATOM 1197 C CA . ALA A 1 157 ? 4.698 0.411 5.784 1.00 89.75 157 ALA A CA 1
ATOM 1198 C C . ALA A 1 157 ? 4.539 -0.413 7.060 1.00 89.75 157 ALA A C 1
ATOM 1200 O O . ALA A 1 157 ? 5.486 -0.593 7.827 1.00 89.75 157 ALA A O 1
ATOM 1201 N N . VAL A 1 158 ? 3.340 -0.954 7.255 1.00 90.19 158 VAL A N 1
ATOM 1202 C CA . VAL A 1 158 ? 3.039 -1.962 8.272 1.00 90.19 158 VAL A CA 1
ATOM 1203 C C . VAL A 1 158 ? 2.183 -3.045 7.631 1.00 90.19 158 VAL A C 1
ATOM 1205 O O . VAL A 1 158 ? 1.117 -2.745 7.097 1.00 90.19 158 VAL A O 1
ATOM 1208 N N . CYS A 1 159 ? 2.638 -4.291 7.719 1.00 88.38 159 CYS A N 1
ATOM 1209 C CA . CYS A 1 159 ? 1.850 -5.463 7.356 1.00 88.38 159 CYS A CA 1
ATOM 1210 C C . CYS A 1 159 ? 1.172 -6.017 8.609 1.00 88.38 159 CYS A C 1
ATOM 1212 O O . CYS A 1 159 ? 1.789 -6.106 9.671 1.00 88.38 159 CYS A O 1
ATOM 1214 N N . LEU A 1 160 ? -0.100 -6.363 8.481 1.00 88.25 160 LEU A N 1
ATOM 1215 C CA . LEU A 1 160 ? -0.951 -6.879 9.540 1.00 88.25 160 LEU A CA 1
ATOM 1216 C C . LEU A 1 160 ? -1.445 -8.259 9.125 1.00 88.25 160 LEU A C 1
ATOM 1218 O O . LEU A 1 160 ? -1.853 -8.452 7.981 1.00 88.25 160 LEU A O 1
ATOM 1222 N N . GLN A 1 161 ? -1.427 -9.191 10.072 1.00 88.50 161 GLN A N 1
ATOM 1223 C CA . GLN A 1 161 ? -2.114 -10.468 9.948 1.00 88.50 161 GLN A CA 1
ATOM 1224 C C . GLN A 1 161 ? -3.424 -10.380 10.731 1.00 88.50 161 GLN A C 1
ATOM 1226 O O . GLN A 1 161 ? -3.429 -10.021 11.910 1.00 88.50 161 GLN A O 1
ATOM 1231 N N . VAL A 1 162 ? -4.530 -10.709 10.077 1.00 83.94 162 VAL A N 1
ATOM 1232 C CA . VAL A 1 162 ? -5.851 -10.823 10.688 1.00 83.94 162 VAL A CA 1
ATOM 1233 C C . VAL A 1 162 ? -5.964 -12.232 11.266 1.00 83.94 162 VAL A C 1
ATOM 1235 O O . VAL A 1 162 ? -6.309 -13.186 10.579 1.00 83.94 162 VAL A O 1
ATOM 1238 N N . THR A 1 163 ? -5.598 -12.383 12.537 1.00 82.88 163 THR A N 1
ATOM 1239 C CA . THR A 1 163 ? -5.649 -13.664 13.255 1.00 82.88 163 THR A CA 1
ATOM 1240 C C . THR A 1 163 ? -6.047 -13.458 14.716 1.00 82.88 163 THR A C 1
ATOM 1242 O O . THR A 1 163 ? -5.928 -12.358 15.256 1.00 82.88 163 THR A O 1
ATOM 1245 N N . ALA A 1 164 ? -6.531 -14.522 15.360 1.00 77.94 164 ALA A N 1
ATOM 1246 C CA . ALA A 1 164 ? -6.754 -14.560 16.805 1.00 77.94 164 ALA A CA 1
ATOM 1247 C C . ALA A 1 164 ? -5.455 -14.810 17.600 1.00 77.94 164 ALA A C 1
ATOM 1249 O O . ALA A 1 164 ? -5.434 -14.632 18.816 1.00 77.94 164 ALA A O 1
ATOM 1250 N N . GLY A 1 165 ? -4.382 -15.238 16.924 1.00 74.56 165 GLY A N 1
ATOM 1251 C CA . GLY A 1 165 ? -3.069 -15.449 17.530 1.00 74.56 165 GLY A CA 1
ATOM 1252 C C . GLY A 1 165 ? -2.331 -14.145 17.853 1.00 74.56 165 GLY A C 1
ATOM 1253 O O . GLY A 1 165 ? -2.629 -13.085 17.310 1.00 74.56 165 GLY A O 1
ATOM 1254 N N . SER A 1 166 ? -1.330 -14.231 18.730 1.00 77.38 166 SER A N 1
ATOM 1255 C CA . SER A 1 166 ? -0.466 -13.102 19.111 1.00 77.38 166 SER A CA 1
ATOM 1256 C C . SER A 1 166 ? 0.839 -13.026 18.309 1.00 77.38 166 SER A C 1
ATOM 1258 O O . SER A 1 166 ? 1.593 -12.063 18.450 1.00 77.38 166 SER A O 1
ATOM 1260 N N . THR A 1 167 ? 1.121 -14.028 17.473 1.00 84.19 167 THR A N 1
ATOM 1261 C CA . THR A 1 167 ? 2.345 -14.122 16.677 1.00 84.19 167 THR A CA 1
ATOM 1262 C C . THR A 1 167 ? 2.065 -13.853 15.207 1.00 84.19 167 THR A C 1
ATOM 1264 O O . THR A 1 167 ? 1.138 -14.401 14.614 1.00 84.19 167 THR A O 1
ATOM 1267 N N . TYR A 1 168 ? 2.904 -13.010 14.607 1.00 85.12 168 TYR A N 1
ATOM 1268 C CA . TYR A 1 168 ? 2.857 -12.752 13.176 1.00 85.12 168 TYR A CA 1
ATOM 1269 C C . TYR A 1 168 ? 3.462 -13.930 12.413 1.00 85.12 168 TYR A C 1
ATOM 1271 O O . TYR A 1 168 ? 4.623 -14.287 12.617 1.00 85.12 168 TYR A O 1
ATOM 1279 N N . THR A 1 169 ? 2.683 -14.497 11.502 1.00 89.12 169 THR A N 1
ATOM 1280 C CA . THR A 1 169 ? 3.136 -15.477 10.517 1.00 89.12 169 THR A CA 1
ATOM 1281 C C . THR A 1 169 ? 3.299 -14.762 9.185 1.00 89.12 169 THR A C 1
ATOM 1283 O O . THR A 1 169 ? 2.424 -14.004 8.780 1.00 89.12 169 THR A O 1
ATOM 1286 N N . ALA A 1 170 ? 4.429 -14.957 8.506 1.00 85.06 170 ALA A N 1
ATOM 1287 C CA . ALA A 1 170 ? 4.607 -14.376 7.182 1.00 85.06 170 ALA A CA 1
ATOM 1288 C C . ALA A 1 170 ? 3.681 -15.079 6.169 1.00 85.06 170 ALA A C 1
ATOM 1290 O O . ALA A 1 170 ? 3.568 -16.308 6.212 1.00 85.06 170 ALA A O 1
ATOM 1291 N N . PRO A 1 171 ? 3.044 -14.335 5.248 1.00 83.31 171 PRO A N 1
ATOM 1292 C CA . PRO A 1 171 ? 2.228 -14.939 4.204 1.00 83.31 171 PRO A CA 1
ATOM 1293 C C . PRO A 1 171 ? 3.088 -15.852 3.322 1.00 83.31 171 PRO A C 1
ATOM 1295 O O . PRO A 1 171 ? 4.168 -15.467 2.879 1.00 83.31 171 PRO A O 1
ATOM 1298 N N . THR A 1 172 ? 2.596 -17.062 3.064 1.00 77.81 172 THR A N 1
ATOM 1299 C CA . THR A 1 172 ? 3.274 -18.090 2.254 1.00 77.81 172 THR A CA 1
ATOM 1300 C C . THR A 1 172 ? 2.882 -18.056 0.778 1.00 77.81 172 THR A C 1
ATOM 1302 O O . THR A 1 172 ? 3.470 -18.774 -0.028 1.00 77.81 172 THR A O 1
ATOM 1305 N N . ALA A 1 173 ? 1.909 -17.224 0.403 1.00 59.91 173 ALA A N 1
ATOM 1306 C CA . ALA A 1 173 ? 1.451 -17.120 -0.973 1.00 59.91 173 ALA A CA 1
ATOM 1307 C C . ALA A 1 173 ? 2.485 -16.387 -1.850 1.00 59.91 173 ALA A C 1
ATOM 1309 O O . ALA A 1 173 ? 2.513 -15.160 -1.924 1.00 59.91 173 ALA A O 1
ATOM 1310 N N . LEU A 1 174 ? 3.307 -17.161 -2.562 1.00 53.41 174 LEU A N 1
ATOM 1311 C CA . LEU A 1 174 ? 3.650 -16.850 -3.948 1.00 53.41 174 LEU A CA 1
ATOM 1312 C C . LEU A 1 174 ? 2.379 -17.129 -4.752 1.00 53.41 174 LEU A C 1
ATOM 1314 O O . LEU A 1 174 ? 2.016 -18.291 -4.898 1.00 53.41 174 LEU A O 1
ATOM 1318 N N . ILE A 1 175 ? 1.668 -16.112 -5.234 1.00 47.78 175 ILE A N 1
ATOM 1319 C CA . ILE A 1 175 ? 0.610 -16.374 -6.217 1.00 47.78 175 ILE A CA 1
ATOM 1320 C C . ILE A 1 175 ? 1.306 -16.727 -7.539 1.00 47.78 175 ILE A C 1
ATOM 1322 O O . ILE A 1 175 ? 2.071 -15.912 -8.061 1.00 47.78 175 ILE A O 1
ATOM 1326 N N . PRO A 1 176 ? 1.047 -17.925 -8.078 1.00 49.59 176 PRO A N 1
ATOM 1327 C CA . PRO A 1 176 ? 0.614 -17.998 -9.463 1.00 49.59 176 PRO A CA 1
ATOM 1328 C C . PRO A 1 176 ? -0.639 -18.872 -9.560 1.00 49.59 176 PRO A C 1
ATOM 1330 O O . PRO A 1 176 ? -0.597 -20.029 -9.158 1.00 49.59 176 PRO A O 1
ATOM 1333 N N . VAL A 1 177 ? -1.739 -18.307 -10.056 1.00 38.22 177 VAL A N 1
ATOM 1334 C CA . VAL A 1 177 ? -2.526 -18.731 -11.235 1.00 38.22 177 VAL A CA 1
ATOM 1335 C C . VAL A 1 177 ? -3.498 -17.593 -11.522 1.00 38.22 177 VAL A C 1
ATOM 1337 O O . VAL A 1 177 ? -4.217 -17.193 -10.580 1.00 38.22 177 VAL A O 1
#

Mean predicted aligned error: 9.36 Å

Foldseek 3Di:
DVLLVVVPFCPDPLKAKEKEAAPVVLVLLQPADAQDASDVVHDGQHFHWAFAPPAPDDDDPDDDPDDGDHQDDPNFGFGTDRVRHTYGHDVVAPPQKMKMFMDSDDQDLSGQKHKDADPDPQQADKDKDADPDPVCRPVVIDIDHDIDMDGRDPSRMDMDGNDPDPDDDDDPDPDDD

Secondary structure (DSSP, 8-state):
-HHHHTTT-S-STT-EEEEEE-HHHHHHHHT--TTSBSSTT-PBPSS-EEE-TTSPP---SS---SPPPPSEETTEE--EEETTEEEEE-TTSPTTEEEEEEE-STT-TTSSEEEE--SSGGGSSEEEE--S-TT-TTTT-EEEE--EEEES-GGGEEEEE--SS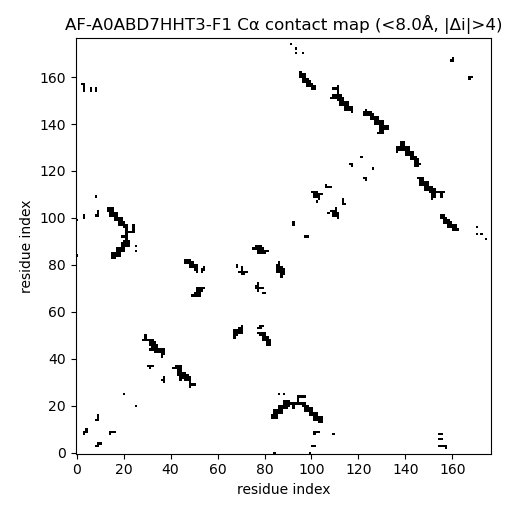SSPPPP------